Protein AF-A0A3R1AMN0-F1 (afdb_monomer_lite)

pLDDT: mean 95.2, std 6.59, range [59.81, 98.88]

Sequence (280 aa):
ISVTGTGQDTAQGALNVNGGNFSAQNTTLEGTASRNNVGAKLAGNINVTQGNLSINGTANRVNSASGVTGVVSGDTLNITVSSGALNVSGKVNDTGNNATNASTATGLNLVNATLNATTANLSGISTNAGTGFTLNNVTLAGGIEKGANVSFSSAGSGKPVTNVIGNGVLNATTTEALMLAGIENTTQISASGMVLGGSGDDWNQNYTSTKGGGWIFDGATVSKTGNISLQGVGFVNSSVTAGQDLTVNNGDASLTVQNTTLNATAGNISLTGNAGISLS

Secondary structure (DSSP, 8-state):
-EEEEEEES-SS-SEEEEEEEEEEEEEEEEEEEEESS-SEEEEEEEEEEEEEEEEEEEEEE-SS-S--EEEEEEEEEEEEESSSEEEEEEEEEE----HHHHTT-EEEEEEEEEEEESEEEEEEEESSSSEEEEEEEEEEEETTGGGTTEEEE-TT--TT-EEEE-TTSS-HHHHHHHHHH--SSEEEEE-TT---S-SSS-EEEE---TTS--EEEES-EEEESS-EEEESEEEES-EEEESS-EEEE-TTS-EEEES-EEEESSS-EEEE-TT-EEE-

Foldseek 3Di:
DEDEFEEEDDAQFSAEEAEDEAEDQEYEYWAEYAEQYKRYEAHHEHEYQHHEYAYWFEHEYAALHAQHKRYEYDPAEEYAHNAYEYEHWFEYHYPHPDPPRLQRYKREEYENYEYEDLAYEHWAEYQAHHERYEDENYAYDHNCGQHNRYHYAHPNHHARYEYEAYPRSHAQVNVVVDLQQDYQAAYEYECAPHAHQDDALERADESDDPSNYAYEYEAAEEAHLAEYAYERYEYECYEYEHQEEYEYEPDQAEHEYENYHYYHNHYYYYYYHNVYYDYD

Organism: Salmonella enterica I (NCBI:txid59201)

Structure (mmCIF, N/CA/C/O backbone):
data_AF-A0A3R1AMN0-F1
#
_entry.id   AF-A0A3R1AMN0-F1
#
loop_
_atom_site.group_PDB
_atom_site.id
_atom_site.type_symbol
_atom_site.label_atom_id
_atom_site.label_alt_id
_atom_site.label_comp_id
_atom_site.label_asym_id
_atom_site.label_entity_id
_atom_site.label_seq_id
_atom_site.pdbx_PDB_ins_code
_atom_site.Cartn_x
_atom_site.Cartn_y
_atom_site.Cartn_z
_atom_site.occupancy
_atom_site.B_iso_or_equiv
_atom_site.auth_seq_id
_atom_site.auth_comp_id
_atom_site.auth_asym_id
_atom_site.auth_atom_id
_atom_site.pdbx_PDB_model_num
ATOM 1 N N . ILE A 1 1 ? 21.048 -10.750 -15.521 1.00 93.12 1 ILE A N 1
ATOM 2 C CA . ILE A 1 1 ? 20.394 -10.151 -16.711 1.00 93.12 1 ILE A CA 1
ATOM 3 C C . ILE A 1 1 ? 19.975 -8.738 -16.343 1.00 93.12 1 ILE A C 1
ATOM 5 O O . ILE A 1 1 ? 19.489 -8.555 -15.237 1.00 93.12 1 ILE A O 1
ATOM 9 N N . SER A 1 2 ? 20.188 -7.760 -17.221 1.00 95.81 2 SER A N 1
ATOM 10 C CA . SER A 1 2 ? 19.684 -6.396 -17.031 1.00 95.81 2 SER A CA 1
ATOM 11 C C . SER A 1 2 ? 19.015 -5.927 -18.317 1.00 95.81 2 SER A C 1
ATOM 13 O O . SER A 1 2 ? 19.604 -6.069 -19.389 1.00 95.81 2 SER A O 1
ATOM 15 N N . VAL A 1 3 ? 17.791 -5.419 -18.210 1.00 96.88 3 VAL A N 1
ATOM 16 C CA . VAL A 1 3 ? 17.026 -4.826 -19.309 1.00 96.88 3 VAL A CA 1
ATOM 17 C C . VAL A 1 3 ? 16.644 -3.420 -18.888 1.00 96.88 3 VAL A C 1
ATOM 19 O O . VAL A 1 3 ? 16.025 -3.243 -17.840 1.00 96.88 3 VAL A O 1
ATOM 22 N N . THR A 1 4 ? 17.001 -2.435 -19.705 1.00 96.94 4 THR A N 1
ATOM 23 C CA . THR A 1 4 ? 16.712 -1.030 -19.434 1.00 96.94 4 THR A CA 1
ATOM 24 C C . THR A 1 4 ? 15.899 -0.415 -20.570 1.00 96.94 4 THR A C 1
ATOM 26 O O . THR A 1 4 ? 16.075 -0.762 -21.738 1.00 96.94 4 THR A O 1
ATOM 29 N N . GLY A 1 5 ? 14.987 0.489 -20.228 1.00 95.88 5 GLY A N 1
ATOM 30 C CA . GLY A 1 5 ? 14.170 1.241 -21.173 1.00 95.88 5 GLY A CA 1
ATOM 31 C C . GLY A 1 5 ? 14.079 2.710 -20.776 1.00 95.88 5 GLY A C 1
ATOM 32 O O . GLY A 1 5 ? 14.001 3.043 -19.592 1.00 95.88 5 GLY A O 1
ATOM 33 N N . THR A 1 6 ? 14.097 3.603 -21.762 1.00 94.88 6 THR A N 1
ATOM 34 C CA . THR A 1 6 ? 13.903 5.043 -21.565 1.00 94.88 6 THR A CA 1
ATOM 35 C C . THR A 1 6 ? 12.812 5.553 -22.499 1.00 94.88 6 THR A C 1
ATOM 37 O O . THR A 1 6 ? 12.636 5.047 -23.606 1.00 94.88 6 THR A O 1
ATOM 40 N N . GLY A 1 7 ? 12.038 6.542 -22.054 1.00 89.31 7 GLY A N 1
ATOM 41 C CA . GLY A 1 7 ? 10.908 7.038 -22.836 1.00 89.31 7 GLY A CA 1
ATOM 42 C C . GLY A 1 7 ? 10.369 8.384 -22.366 1.00 89.31 7 GLY A C 1
ATOM 43 O O . GLY A 1 7 ? 10.656 8.845 -21.262 1.00 89.31 7 GLY A O 1
ATOM 44 N N . GLN A 1 8 ? 9.575 9.021 -23.223 1.00 89.56 8 GLN A N 1
ATOM 45 C CA . GLN A 1 8 ? 8.909 10.303 -22.973 1.00 89.56 8 GLN A CA 1
ATOM 46 C C . GLN A 1 8 ? 7.507 10.263 -23.571 1.00 89.56 8 GLN A C 1
ATOM 48 O O . GLN A 1 8 ? 7.343 9.723 -24.659 1.00 89.56 8 GLN A O 1
ATOM 53 N N . ASP A 1 9 ? 6.522 10.808 -22.856 1.00 81.00 9 ASP A N 1
ATOM 54 C CA . ASP A 1 9 ? 5.160 11.100 -23.340 1.00 81.00 9 ASP A CA 1
ATOM 55 C C . ASP A 1 9 ? 4.431 9.963 -24.087 1.00 81.00 9 ASP A C 1
ATOM 57 O O . ASP A 1 9 ? 3.562 10.217 -24.920 1.00 81.00 9 ASP A O 1
ATOM 61 N N . THR A 1 10 ? 4.754 8.699 -23.805 1.00 69.69 10 THR A N 1
ATOM 62 C CA . THR A 1 10 ? 3.952 7.555 -24.256 1.00 69.69 10 THR A CA 1
ATOM 63 C C . THR A 1 10 ? 3.091 7.054 -23.095 1.00 69.69 10 THR A C 1
ATOM 65 O O . THR A 1 10 ? 3.361 7.357 -21.942 1.00 69.69 10 THR A O 1
ATOM 68 N N . ALA A 1 11 ? 2.021 6.306 -23.366 1.00 70.94 11 ALA A N 1
ATOM 69 C CA . ALA A 1 11 ? 1.240 5.637 -22.312 1.00 70.94 11 ALA A CA 1
ATOM 70 C C . ALA A 1 11 ? 1.712 4.189 -22.059 1.00 70.94 11 ALA A C 1
ATOM 72 O O . ALA A 1 11 ? 1.151 3.468 -21.235 1.00 70.94 11 ALA A O 1
ATOM 73 N N . GLN A 1 12 ? 2.727 3.737 -22.802 1.00 83.12 12 GLN A N 1
ATOM 74 C CA . GLN A 1 12 ? 3.120 2.326 -22.865 1.00 83.12 12 GLN A CA 1
ATOM 75 C C . GLN A 1 12 ? 4.245 1.960 -21.891 1.00 83.12 12 GLN A C 1
ATOM 77 O O . GLN A 1 12 ? 4.551 0.778 -21.760 1.00 83.12 12 GLN A O 1
ATOM 82 N N . GLY A 1 13 ? 4.819 2.942 -21.193 1.00 87.06 13 GLY A N 1
ATOM 83 C CA . GLY A 1 13 ? 5.976 2.762 -20.326 1.00 87.06 13 GLY A CA 1
ATOM 84 C C . GLY A 1 13 ? 7.302 2.944 -21.056 1.00 87.06 13 GLY A C 1
ATOM 85 O O . GLY A 1 13 ? 7.440 2.578 -22.223 1.00 87.06 13 GLY A O 1
ATOM 86 N N . ALA A 1 14 ? 8.287 3.508 -20.359 1.00 95.25 14 ALA A N 1
ATOM 87 C CA . ALA A 1 14 ? 9.666 3.595 -20.834 1.00 95.25 14 ALA A CA 1
ATOM 88 C C . ALA A 1 14 ? 10.312 2.208 -20.958 1.00 95.25 14 ALA A C 1
ATOM 90 O O . ALA A 1 14 ? 11.083 1.965 -21.882 1.00 95.25 14 ALA A O 1
ATOM 91 N N . LEU A 1 15 ? 9.945 1.284 -20.069 1.00 96.75 15 LEU A N 1
ATOM 92 C CA . LEU A 1 15 ? 10.118 -0.151 -20.258 1.00 96.75 15 LEU A CA 1
ATOM 93 C C . LEU A 1 15 ? 8.743 -0.824 -20.278 1.00 96.75 15 LEU A C 1
ATOM 95 O O . LEU A 1 15 ? 7.961 -0.645 -19.347 1.00 96.75 15 LEU A O 1
ATOM 99 N N . ASN A 1 16 ? 8.466 -1.624 -21.306 1.00 95.81 16 ASN A N 1
ATOM 100 C CA . ASN A 1 16 ? 7.255 -2.437 -21.398 1.00 95.81 16 ASN A CA 1
ATOM 101 C C . ASN A 1 16 ? 7.643 -3.915 -21.502 1.00 95.81 16 ASN A C 1
ATOM 103 O O . ASN A 1 16 ? 8.229 -4.333 -22.501 1.00 95.81 16 ASN A O 1
ATOM 107 N N . VAL A 1 17 ? 7.338 -4.695 -20.467 1.00 96.31 17 VAL A N 1
ATOM 108 C CA . VAL A 1 17 ? 7.618 -6.135 -20.413 1.00 96.31 17 VAL A CA 1
ATOM 109 C C . VAL A 1 17 ? 6.298 -6.888 -20.407 1.00 96.31 17 VAL A C 1
ATOM 111 O O . VAL A 1 17 ? 5.501 -6.735 -19.486 1.00 96.31 17 VAL A O 1
ATOM 114 N N . ASN A 1 18 ? 6.084 -7.735 -21.412 1.00 95.69 18 ASN A N 1
ATOM 115 C CA . ASN A 1 18 ? 4.903 -8.590 -21.516 1.00 95.69 18 ASN A CA 1
ATOM 116 C C . ASN A 1 18 ? 5.302 -10.066 -21.369 1.00 95.69 18 ASN A C 1
ATOM 118 O O . ASN A 1 18 ? 5.263 -10.845 -22.321 1.00 95.69 18 ASN A O 1
ATOM 122 N N . GLY A 1 19 ? 5.752 -10.411 -20.166 1.00 95.25 19 GLY A N 1
ATOM 123 C CA . GLY A 1 19 ? 6.258 -11.726 -19.805 1.00 95.25 19 GLY A CA 1
ATOM 124 C C . GLY A 1 19 ? 7.726 -11.974 -20.163 1.00 95.25 19 GLY A C 1
ATOM 125 O O . GLY A 1 19 ? 8.397 -11.165 -20.804 1.00 95.25 19 GLY A O 1
ATOM 126 N N . GLY A 1 20 ? 8.240 -13.113 -19.704 1.00 96.50 20 GLY A N 1
ATOM 127 C CA . GLY A 1 20 ? 9.609 -13.556 -19.953 1.00 96.50 20 GLY A CA 1
ATOM 128 C C . GLY A 1 20 ? 10.050 -14.656 -18.991 1.00 96.50 20 GLY A C 1
ATOM 129 O O . GLY A 1 20 ? 9.532 -14.768 -17.883 1.00 96.50 20 GLY A O 1
ATOM 130 N N . ASN A 1 21 ? 11.027 -15.460 -19.413 1.00 97.19 21 ASN A N 1
ATOM 131 C CA . ASN A 1 21 ? 11.679 -16.455 -18.563 1.00 97.19 21 ASN A CA 1
ATOM 132 C C . ASN A 1 21 ? 13.146 -16.065 -18.379 1.00 97.19 21 ASN A C 1
ATOM 134 O O . ASN A 1 21 ? 13.883 -15.924 -19.356 1.00 97.19 21 ASN A O 1
ATOM 138 N N . PHE A 1 22 ? 13.571 -15.914 -17.131 1.00 96.62 22 PHE A N 1
ATOM 139 C CA . PHE A 1 22 ? 14.911 -15.487 -16.762 1.00 96.62 22 PHE A CA 1
ATOM 140 C C . PHE A 1 22 ? 15.557 -16.527 -15.853 1.00 96.62 22 PHE A C 1
ATOM 142 O O . PHE A 1 22 ? 14.949 -17.042 -14.918 1.00 96.62 22 PHE A O 1
ATOM 149 N N . SER A 1 23 ? 16.819 -16.827 -16.132 1.00 95.94 23 SER A N 1
ATOM 150 C CA . SER A 1 23 ? 17.584 -17.852 -15.429 1.00 95.94 23 SER A CA 1
ATOM 151 C C . SER A 1 23 ? 18.983 -17.309 -15.146 1.00 95.94 23 SER A C 1
ATOM 153 O O . SER A 1 23 ? 19.954 -17.686 -15.798 1.00 95.94 23 SER A O 1
ATOM 155 N N . ALA A 1 24 ? 19.071 -16.348 -14.226 1.00 94.62 24 ALA A N 1
ATOM 156 C CA . ALA A 1 24 ? 20.313 -15.678 -13.853 1.00 94.62 24 ALA A CA 1
ATOM 157 C C . ALA A 1 24 ? 20.258 -15.240 -12.390 1.00 94.62 24 ALA A C 1
ATOM 159 O O . ALA A 1 24 ? 19.227 -14.747 -11.963 1.00 94.62 24 ALA A O 1
ATOM 160 N N . GLN A 1 25 ? 21.385 -15.303 -11.670 1.00 94.88 25 GLN A N 1
ATOM 161 C CA . GLN A 1 25 ? 21.460 -14.982 -10.233 1.00 94.88 25 GLN A CA 1
ATOM 162 C C . GLN A 1 25 ? 20.784 -13.656 -9.841 1.00 94.88 25 GLN A C 1
ATOM 164 O O . GLN A 1 25 ? 20.222 -13.548 -8.756 1.00 94.88 25 GLN A O 1
ATOM 169 N N . ASN A 1 26 ? 20.841 -12.650 -10.714 1.00 96.62 26 ASN A N 1
ATOM 170 C CA . ASN A 1 26 ? 20.071 -11.424 -10.566 1.00 96.62 26 ASN A CA 1
ATOM 171 C C . ASN A 1 26 ? 19.488 -11.023 -11.923 1.00 96.62 26 ASN A C 1
ATOM 173 O O . ASN A 1 26 ? 20.204 -10.996 -12.935 1.00 96.62 26 ASN A O 1
ATOM 177 N N . THR A 1 27 ? 18.203 -10.690 -11.936 1.00 98.19 27 THR A N 1
ATOM 178 C CA . THR A 1 27 ? 17.498 -10.100 -13.074 1.00 98.19 27 THR A CA 1
ATOM 179 C C . THR A 1 27 ? 17.026 -8.706 -12.692 1.00 98.19 27 THR A C 1
ATOM 181 O O . THR A 1 27 ? 16.316 -8.555 -11.704 1.00 98.19 27 THR A O 1
ATOM 184 N N . THR A 1 28 ? 17.406 -7.702 -13.477 1.00 98.31 28 THR A N 1
ATOM 185 C CA . THR A 1 28 ? 16.984 -6.312 -13.290 1.00 98.31 28 THR A CA 1
ATOM 186 C C . THR A 1 28 ? 16.183 -5.848 -14.497 1.00 98.31 28 THR A C 1
ATOM 188 O O . THR A 1 28 ? 16.644 -5.983 -15.631 1.00 98.31 28 THR A O 1
ATOM 191 N N . LEU A 1 29 ? 14.996 -5.301 -14.251 1.00 98.50 29 LEU A N 1
ATOM 192 C CA . LEU A 1 29 ? 14.131 -4.662 -15.238 1.00 98.50 29 LEU A CA 1
ATOM 193 C C . LEU A 1 29 ? 13.970 -3.195 -14.839 1.00 98.50 29 LEU A C 1
ATOM 195 O O . LEU A 1 29 ? 13.384 -2.904 -13.798 1.00 98.50 29 LEU A O 1
ATOM 199 N N . GLU A 1 30 ? 14.501 -2.276 -15.636 1.00 98.38 30 GLU A N 1
ATOM 200 C CA . GLU A 1 30 ? 14.522 -0.856 -15.296 1.00 98.38 30 GLU A CA 1
ATOM 201 C C . GLU A 1 30 ? 13.907 0.015 -16.390 1.00 98.38 30 GLU A C 1
ATOM 203 O O . GLU A 1 30 ? 14.307 -0.033 -17.549 1.00 98.38 30 GLU A O 1
ATOM 208 N N . GLY A 1 31 ? 12.938 0.844 -16.020 1.00 98.12 31 GLY A N 1
ATOM 209 C CA . GLY A 1 31 ? 12.293 1.786 -16.922 1.00 98.12 31 GLY A CA 1
ATOM 210 C C . GLY A 1 31 ? 12.378 3.211 -16.394 1.00 98.12 31 GLY A C 1
ATOM 211 O O . GLY A 1 31 ? 11.951 3.480 -15.273 1.00 98.12 31 GLY A O 1
ATOM 212 N N . THR A 1 32 ? 12.906 4.134 -17.199 1.00 97.44 32 THR A N 1
ATOM 213 C CA . THR A 1 32 ? 12.996 5.560 -16.851 1.00 97.44 32 THR A CA 1
ATOM 214 C C . THR A 1 32 ? 12.246 6.427 -17.856 1.00 97.44 32 THR A C 1
ATOM 216 O O . THR A 1 32 ? 12.705 6.692 -18.969 1.00 97.44 32 THR A O 1
ATOM 219 N N . ALA A 1 33 ? 11.089 6.922 -17.434 1.00 95.38 33 ALA A N 1
ATOM 220 C CA . ALA A 1 33 ? 10.318 7.926 -18.140 1.00 95.38 33 ALA A CA 1
ATOM 221 C C . ALA A 1 33 ? 10.820 9.328 -17.778 1.00 95.38 33 ALA A C 1
ATOM 223 O O . ALA A 1 33 ? 10.537 9.841 -16.694 1.00 95.38 33 ALA A O 1
ATOM 224 N N . SER A 1 34 ? 11.534 9.992 -18.689 1.00 92.50 34 SER A N 1
ATOM 225 C CA . SER A 1 34 ? 12.072 11.325 -18.394 1.00 92.50 34 SER A CA 1
ATOM 226 C C . SER A 1 34 ? 11.012 12.430 -18.447 1.00 92.50 34 SER A C 1
ATOM 228 O O . SER A 1 34 ? 11.292 13.537 -17.987 1.00 92.50 34 SER A O 1
ATOM 230 N N . ARG A 1 35 ? 9.813 12.143 -18.981 1.00 90.62 35 ARG A N 1
ATOM 231 C CA . ARG A 1 35 ? 8.670 13.067 -19.020 1.00 90.62 35 ARG A CA 1
ATOM 232 C C . ARG A 1 35 ? 7.318 12.345 -19.148 1.00 90.62 35 ARG A C 1
ATOM 234 O O . ARG A 1 35 ? 7.151 11.563 -20.080 1.00 90.62 35 ARG A O 1
ATOM 241 N N . ASN A 1 36 ? 6.379 12.659 -18.246 1.00 89.25 36 ASN A N 1
ATOM 242 C CA . ASN A 1 36 ? 4.928 12.393 -18.289 1.00 89.25 36 ASN A CA 1
ATOM 243 C C . ASN A 1 36 ? 4.522 11.029 -18.881 1.00 89.25 36 ASN A C 1
ATOM 245 O O . ASN A 1 36 ? 3.714 10.953 -19.802 1.00 89.25 36 ASN A O 1
ATOM 249 N N . ASN A 1 37 ? 5.116 9.954 -18.379 1.00 89.56 37 ASN A N 1
ATOM 250 C CA . ASN A 1 37 ? 4.913 8.592 -18.871 1.00 89.56 37 ASN A CA 1
ATOM 251 C C . ASN A 1 37 ? 4.998 7.632 -17.675 1.00 89.56 37 ASN A C 1
ATOM 253 O O . ASN A 1 37 ? 5.204 8.053 -16.538 1.00 89.56 37 ASN A O 1
ATOM 257 N N . VAL A 1 38 ? 4.842 6.344 -17.921 1.00 94.88 38 VAL A N 1
ATOM 258 C CA . VAL A 1 38 ? 5.107 5.268 -16.980 1.00 94.88 38 VAL A CA 1
ATOM 259 C C . VAL A 1 38 ? 6.599 4.906 -17.012 1.00 94.88 38 VAL A C 1
ATOM 261 O O . VAL A 1 38 ? 7.194 4.814 -18.084 1.00 94.88 38 VAL A O 1
ATOM 264 N N . GLY A 1 39 ? 7.219 4.670 -15.856 1.00 97.25 39 GLY A N 1
ATOM 265 C CA . GLY A 1 39 ? 8.591 4.163 -15.779 1.00 97.25 39 GLY A CA 1
ATOM 266 C C . GLY A 1 39 ? 8.677 2.748 -16.348 1.00 97.25 39 GLY A C 1
ATOM 267 O O . GLY A 1 39 ? 9.206 2.546 -17.439 1.00 97.25 39 GLY A O 1
ATOM 268 N N . ALA A 1 40 ? 8.088 1.773 -15.657 1.00 97.56 40 ALA A N 1
ATOM 269 C CA . ALA A 1 40 ? 8.001 0.389 -16.118 1.00 97.56 40 ALA A CA 1
ATOM 270 C C . ALA A 1 40 ? 6.554 -0.129 -16.113 1.00 97.56 40 ALA A C 1
ATOM 272 O O . ALA A 1 40 ? 5.848 -0.030 -15.110 1.00 97.56 40 ALA A O 1
ATOM 273 N N . LYS A 1 41 ? 6.126 -0.719 -17.232 1.00 97.25 41 LYS A N 1
ATOM 274 C CA . LYS A 1 41 ? 4.854 -1.429 -17.388 1.00 97.25 41 LYS A CA 1
ATOM 275 C C . LYS A 1 41 ? 5.117 -2.926 -17.500 1.00 97.25 41 LYS A C 1
ATOM 277 O O . LYS A 1 41 ? 5.885 -3.351 -18.363 1.00 97.25 41 LYS A O 1
ATOM 282 N N . LEU A 1 42 ? 4.485 -3.715 -16.635 1.00 97.81 42 LEU A N 1
ATOM 283 C CA . LEU A 1 42 ? 4.676 -5.164 -16.561 1.00 97.81 42 LEU A CA 1
ATOM 284 C C . LEU A 1 42 ? 3.362 -5.911 -16.778 1.00 97.81 42 LEU A C 1
ATOM 286 O O . LEU A 1 42 ? 2.388 -5.665 -16.078 1.00 97.81 42 LEU A O 1
ATOM 290 N N . ALA A 1 43 ? 3.342 -6.871 -17.691 1.00 97.56 43 ALA A N 1
ATOM 291 C CA . ALA A 1 43 ? 2.193 -7.727 -17.960 1.00 97.56 43 ALA A CA 1
ATOM 292 C C . ALA A 1 43 ? 2.632 -9.174 -18.216 1.00 97.56 43 ALA A C 1
ATOM 294 O O . ALA A 1 43 ? 3.822 -9.462 -18.368 1.00 97.56 43 ALA A O 1
ATOM 295 N N . GLY A 1 44 ? 1.662 -10.083 -18.281 1.00 98.19 44 GLY A N 1
ATOM 296 C CA . GLY A 1 44 ? 1.891 -11.485 -18.610 1.00 98.19 44 GLY A CA 1
ATOM 297 C C . GLY A 1 44 ? 2.633 -12.246 -17.509 1.00 98.19 44 GLY A C 1
ATOM 298 O O . GLY A 1 44 ? 2.593 -11.874 -16.337 1.00 98.19 44 GLY A O 1
ATOM 299 N N . ASN A 1 45 ? 3.295 -13.339 -17.894 1.00 98.38 45 ASN A N 1
ATOM 300 C CA . ASN A 1 45 ? 4.004 -14.224 -16.968 1.00 98.38 45 ASN A CA 1
ATOM 301 C C . ASN A 1 45 ? 5.507 -13.926 -16.982 1.00 98.38 45 ASN A C 1
ATOM 303 O O . ASN A 1 45 ? 6.176 -14.167 -17.989 1.00 98.38 45 ASN A O 1
ATOM 307 N N . ILE A 1 46 ? 6.037 -13.430 -15.867 1.00 98.44 46 ILE A N 1
ATOM 308 C CA . ILE A 1 46 ? 7.463 -13.188 -15.644 1.00 98.44 46 ILE A CA 1
ATOM 309 C C . ILE A 1 46 ? 7.973 -14.249 -14.670 1.00 98.44 46 ILE A C 1
ATOM 311 O O . ILE A 1 46 ? 7.651 -14.225 -13.482 1.00 98.44 46 ILE A O 1
ATOM 315 N N . ASN A 1 47 ? 8.789 -15.174 -15.167 1.00 98.25 47 ASN A N 1
ATOM 316 C CA . ASN A 1 47 ? 9.338 -16.265 -14.371 1.00 98.25 47 ASN A CA 1
ATOM 317 C C . ASN A 1 47 ? 10.846 -16.094 -14.213 1.00 98.25 47 ASN A C 1
ATOM 319 O O . ASN A 1 47 ? 11.580 -16.029 -15.197 1.00 98.25 47 ASN A O 1
ATOM 323 N N . VAL A 1 48 ? 11.314 -16.074 -12.972 1.00 98.06 48 VAL A N 1
ATOM 324 C CA . VAL A 1 48 ? 12.727 -16.104 -12.603 1.00 98.06 48 VAL A CA 1
ATOM 325 C C . VAL A 1 48 ? 12.994 -17.441 -11.921 1.00 98.06 48 VAL A C 1
ATOM 327 O O . VAL A 1 48 ? 12.500 -17.706 -10.826 1.00 98.06 48 VAL A O 1
ATOM 330 N N . THR A 1 49 ? 13.726 -18.327 -12.593 1.00 96.19 49 THR A N 1
ATOM 331 C CA . THR A 1 49 ? 13.977 -19.696 -12.104 1.00 96.19 49 THR A CA 1
ATOM 332 C C . THR A 1 49 ? 15.197 -19.784 -11.192 1.00 96.19 49 THR A C 1
ATOM 334 O O . THR A 1 49 ? 15.316 -20.721 -10.406 1.00 96.19 49 THR A O 1
ATOM 337 N N . GLN A 1 50 ? 16.086 -18.795 -11.260 1.00 94.19 50 GLN A N 1
ATOM 338 C CA . GLN A 1 50 ? 17.283 -18.694 -10.433 1.00 94.19 50 GLN A CA 1
ATOM 339 C C . GLN A 1 50 ? 17.426 -17.260 -9.938 1.00 94.19 50 GLN A C 1
ATOM 341 O O . GLN A 1 50 ? 17.402 -16.351 -10.760 1.00 94.19 50 GLN A O 1
ATOM 346 N N . GLY A 1 51 ? 17.640 -17.071 -8.639 1.00 95.81 51 GLY A N 1
ATOM 347 C CA . GLY A 1 51 ? 18.067 -15.792 -8.079 1.00 95.81 51 GLY A CA 1
ATOM 348 C C . GLY A 1 51 ? 16.999 -14.692 -8.021 1.00 95.81 51 GLY A C 1
ATOM 349 O O . GLY A 1 51 ? 15.801 -14.925 -8.156 1.00 95.81 51 GLY A O 1
ATOM 350 N N . ASN A 1 52 ? 17.450 -13.461 -7.779 1.00 97.88 52 ASN A N 1
ATOM 351 C CA . ASN A 1 52 ? 16.568 -12.341 -7.449 1.00 97.88 52 ASN A CA 1
ATOM 352 C C . ASN A 1 52 ? 15.963 -11.673 -8.691 1.00 97.88 52 ASN A C 1
ATOM 354 O O . ASN A 1 52 ? 16.604 -11.591 -9.745 1.00 97.88 52 ASN A O 1
ATOM 358 N N . LEU A 1 53 ? 14.777 -11.084 -8.520 1.00 98.69 53 LEU A N 1
ATOM 359 C CA . LEU A 1 53 ? 14.191 -10.131 -9.464 1.00 98.69 53 LEU A CA 1
ATOM 360 C C . LEU A 1 53 ? 14.167 -8.736 -8.839 1.00 98.69 53 LEU A C 1
ATOM 362 O O . LEU A 1 53 ? 13.670 -8.556 -7.728 1.00 98.69 53 LEU A O 1
ATOM 366 N N . SER A 1 54 ? 14.676 -7.751 -9.568 1.00 98.69 54 SER A N 1
ATOM 367 C CA . SER A 1 54 ? 14.568 -6.334 -9.240 1.00 98.69 54 SER A CA 1
ATOM 368 C C . SER A 1 54 ? 13.871 -5.597 -10.376 1.00 98.69 54 SER A C 1
ATOM 370 O O . SER A 1 54 ? 14.278 -5.697 -11.533 1.00 98.69 54 SER A O 1
ATOM 372 N N . ILE A 1 55 ? 12.805 -4.879 -10.056 1.00 98.75 55 ILE A N 1
ATOM 373 C CA . ILE A 1 55 ? 12.027 -4.064 -10.983 1.00 98.75 55 ILE A CA 1
ATOM 374 C C . ILE A 1 55 ? 12.070 -2.633 -10.474 1.00 98.75 55 ILE A C 1
ATOM 376 O O . ILE A 1 55 ? 11.575 -2.355 -9.383 1.00 98.75 55 ILE A O 1
ATOM 380 N N . ASN A 1 56 ? 12.593 -1.729 -11.295 1.00 98.62 56 ASN A N 1
ATOM 381 C CA . ASN A 1 56 ? 12.689 -0.313 -10.975 1.00 98.62 56 ASN A CA 1
ATOM 382 C C . ASN A 1 56 ? 12.005 0.511 -12.063 1.00 98.62 56 ASN A C 1
ATOM 384 O O . ASN A 1 56 ? 12.379 0.459 -13.232 1.00 98.62 56 ASN A O 1
ATOM 388 N N . GLY A 1 57 ? 11.010 1.297 -11.684 1.00 98.38 57 GLY A N 1
ATOM 389 C CA . GLY A 1 57 ? 10.331 2.211 -12.589 1.00 98.38 57 GLY A CA 1
ATOM 390 C C . GLY A 1 57 ? 10.401 3.629 -12.054 1.00 98.38 57 GLY A C 1
ATOM 391 O O . GLY A 1 57 ? 9.882 3.905 -10.977 1.00 98.38 57 GLY A O 1
ATOM 392 N N . THR A 1 58 ? 11.028 4.534 -12.799 1.00 97.81 58 THR A N 1
ATOM 393 C CA . THR A 1 58 ? 11.075 5.962 -12.469 1.00 97.81 58 THR A CA 1
ATOM 394 C C . THR A 1 58 ? 10.337 6.761 -13.529 1.00 97.81 58 THR A C 1
ATOM 396 O O . THR A 1 58 ? 10.577 6.579 -14.719 1.00 97.81 58 THR A O 1
ATOM 399 N N . ALA A 1 59 ? 9.479 7.684 -13.110 1.00 95.75 59 ALA A N 1
ATOM 400 C CA . ALA A 1 59 ? 8.808 8.621 -13.997 1.00 95.75 59 ALA A CA 1
ATOM 401 C C . ALA A 1 59 ? 8.927 10.060 -13.490 1.00 95.75 59 ALA A C 1
ATOM 403 O O . ALA A 1 59 ? 8.839 10.315 -12.291 1.00 95.75 59 ALA A O 1
ATOM 404 N N . ASN A 1 60 ? 9.092 11.016 -14.403 1.00 94.06 60 ASN A N 1
ATOM 405 C CA . ASN A 1 60 ? 9.090 12.440 -14.073 1.00 94.06 60 ASN A CA 1
ATOM 406 C C . ASN A 1 60 ? 7.790 13.092 -14.551 1.00 94.06 60 ASN A C 1
ATOM 408 O O . ASN A 1 60 ? 7.547 13.181 -15.759 1.00 94.06 60 ASN A O 1
ATOM 412 N N . ARG A 1 61 ? 6.972 13.596 -13.623 1.00 90.94 61 ARG A N 1
ATOM 413 C CA . ARG A 1 61 ? 5.811 14.435 -13.951 1.00 90.94 61 ARG A CA 1
ATOM 414 C C . ARG A 1 61 ? 6.268 15.889 -13.971 1.00 90.94 61 ARG A C 1
ATOM 416 O O . ARG A 1 61 ? 6.642 16.419 -12.932 1.00 90.94 61 ARG A O 1
ATOM 423 N N . VAL A 1 62 ? 6.256 16.532 -15.139 1.00 88.19 62 VAL A N 1
ATOM 424 C CA . VAL A 1 62 ? 6.790 17.906 -15.305 1.00 88.19 62 VAL A CA 1
ATOM 425 C C . VAL A 1 62 ? 5.716 18.943 -15.629 1.00 88.19 62 VAL A C 1
ATOM 427 O O . VAL A 1 62 ? 5.987 20.139 -15.634 1.00 88.19 62 VAL A O 1
ATOM 430 N N . ASN A 1 63 ? 4.491 18.505 -15.915 1.00 84.75 63 ASN A N 1
ATOM 431 C CA . ASN A 1 63 ? 3.344 19.373 -16.168 1.00 84.75 63 ASN A CA 1
ATOM 432 C C . ASN A 1 63 ? 2.066 18.742 -15.588 1.00 84.75 63 ASN A C 1
ATOM 434 O O . ASN A 1 63 ? 2.125 17.858 -14.738 1.00 84.75 63 ASN A O 1
ATOM 438 N N . SER A 1 64 ? 0.902 19.190 -16.051 1.00 82.56 64 SER A N 1
ATOM 439 C CA . SER A 1 64 ? -0.411 18.753 -15.567 1.00 82.56 64 SER A CA 1
ATOM 440 C C . SER A 1 64 ? -0.849 17.364 -16.069 1.00 82.56 64 SER A C 1
ATOM 442 O O . SER A 1 64 ? -2.038 17.071 -16.005 1.00 82.56 64 SER A O 1
ATOM 444 N N . ALA A 1 65 ? 0.050 16.526 -16.596 1.00 85.25 65 ALA A N 1
ATOM 445 C CA . ALA A 1 65 ? -0.277 15.175 -17.052 1.00 85.25 65 ALA A CA 1
ATOM 446 C C . ALA A 1 65 ? -0.832 14.296 -15.920 1.00 85.25 65 ALA A C 1
ATOM 448 O O . ALA A 1 65 ? -0.366 14.372 -14.783 1.00 85.25 65 ALA A O 1
ATOM 449 N N . SER A 1 66 ? -1.806 13.452 -16.254 1.00 86.94 66 SER A N 1
ATOM 450 C CA . SER A 1 66 ? -2.366 12.436 -15.364 1.00 86.94 66 SER A CA 1
ATOM 451 C C . SER A 1 66 ? -1.781 11.053 -15.654 1.00 86.94 66 SER A C 1
ATOM 453 O O . SER A 1 66 ? -1.165 10.836 -16.697 1.00 86.94 66 SER A O 1
ATOM 455 N N . GLY A 1 67 ? -1.961 10.111 -14.721 1.00 86.19 67 GLY A N 1
ATOM 456 C CA . GLY A 1 67 ? -1.582 8.706 -14.924 1.00 86.19 67 GLY A CA 1
ATOM 457 C C . GLY A 1 67 ? -0.072 8.464 -15.021 1.00 86.19 67 GLY A C 1
ATOM 458 O O . GLY A 1 67 ? 0.362 7.471 -15.599 1.00 86.19 67 GLY A O 1
ATOM 459 N N . VAL A 1 68 ? 0.740 9.376 -14.480 1.00 93.25 68 VAL A N 1
ATOM 460 C CA . VAL A 1 68 ? 2.194 9.204 -14.399 1.00 93.25 68 VAL A CA 1
ATOM 461 C C . VAL A 1 68 ? 2.497 8.215 -13.280 1.00 93.25 68 VAL A C 1
ATOM 463 O O . VAL A 1 68 ? 2.141 8.452 -12.124 1.00 93.25 68 VAL A O 1
ATOM 466 N N . THR A 1 69 ? 3.151 7.105 -13.617 1.00 95.56 69 THR A N 1
ATOM 467 C CA . THR A 1 69 ? 3.393 6.015 -12.666 1.00 95.56 69 THR A CA 1
ATOM 468 C C . THR A 1 69 ? 4.835 5.531 -12.716 1.00 95.56 69 THR A C 1
ATOM 470 O O . THR A 1 69 ? 5.407 5.407 -13.793 1.00 95.56 69 THR A O 1
ATOM 473 N N . GLY A 1 70 ? 5.437 5.227 -11.568 1.00 97.69 70 GLY A N 1
ATOM 474 C CA . GLY A 1 70 ? 6.761 4.605 -11.524 1.00 97.69 70 GLY A CA 1
ATOM 475 C C . GLY A 1 70 ? 6.723 3.195 -12.112 1.00 97.69 70 GLY A C 1
ATOM 476 O O . GLY A 1 70 ? 7.264 2.957 -13.190 1.00 97.69 70 GLY A O 1
ATOM 477 N N . VAL A 1 71 ? 6.029 2.276 -11.439 1.00 98.56 71 VAL A N 1
ATOM 478 C CA . VAL A 1 71 ? 5.784 0.900 -11.908 1.00 98.56 71 VAL A CA 1
ATOM 479 C C . VAL A 1 71 ? 4.287 0.622 -11.947 1.00 98.56 71 VAL A C 1
ATOM 481 O O . VAL A 1 71 ? 3.595 0.873 -10.962 1.00 98.56 71 VAL A O 1
ATOM 484 N N . VAL A 1 72 ? 3.796 0.061 -13.052 1.00 97.62 72 VAL A N 1
ATOM 485 C CA . VAL A 1 72 ? 2.388 -0.327 -13.215 1.00 97.62 72 VAL A CA 1
ATOM 486 C C . VAL A 1 72 ? 2.259 -1.757 -13.740 1.00 97.62 72 VAL A C 1
ATOM 488 O O . VAL A 1 72 ? 3.041 -2.181 -14.598 1.00 97.62 72 VAL A O 1
ATOM 491 N N . SER A 1 73 ? 1.262 -2.503 -13.267 1.00 97.50 73 SER A N 1
ATOM 492 C CA . SER A 1 73 ? 0.846 -3.740 -13.933 1.00 97.50 73 SER A CA 1
ATOM 493 C C . SER A 1 73 ? -0.052 -3.453 -15.148 1.00 97.50 73 SER A C 1
ATOM 495 O O . SER A 1 73 ? -0.791 -2.472 -15.191 1.00 97.50 73 SER A O 1
ATOM 497 N N . GLY A 1 74 ? 0.025 -4.298 -16.174 1.00 93.69 74 GLY A N 1
ATOM 498 C CA . GLY A 1 74 ? -0.963 -4.358 -17.250 1.00 93.69 74 GLY A CA 1
ATOM 499 C C . GLY A 1 74 ? -2.226 -5.110 -16.820 1.00 93.69 74 GLY A C 1
ATOM 500 O O . GLY A 1 74 ? -2.469 -5.297 -15.632 1.00 93.69 74 GLY A O 1
ATOM 501 N N . ASP A 1 75 ? -3.006 -5.582 -17.795 1.00 90.62 75 ASP A N 1
ATOM 502 C CA . ASP A 1 75 ? -4.317 -6.215 -17.558 1.00 90.62 75 ASP A CA 1
ATOM 503 C C . ASP A 1 75 ? -4.250 -7.422 -16.607 1.00 90.62 75 ASP A C 1
ATOM 505 O O . ASP A 1 75 ? -5.154 -7.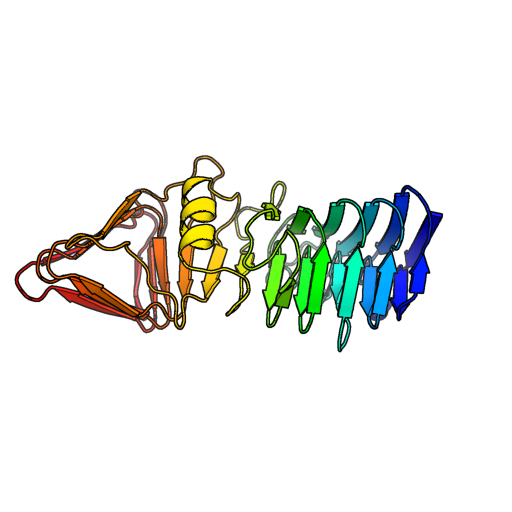653 -15.802 1.00 90.62 75 ASP A O 1
ATOM 509 N N . THR A 1 76 ? -3.173 -8.203 -16.697 1.00 94.50 76 THR A N 1
ATOM 510 C CA . THR A 1 76 ? -2.842 -9.286 -15.765 1.00 94.50 76 THR A CA 1
ATOM 511 C C . THR A 1 76 ? -1.330 -9.415 -15.664 1.00 94.50 76 THR A C 1
ATOM 513 O O . THR A 1 76 ? -0.624 -9.351 -16.677 1.00 94.50 76 THR A O 1
ATOM 516 N N . LEU A 1 77 ? -0.830 -9.622 -14.448 1.00 98.56 77 LEU A N 1
ATOM 517 C CA . LEU A 1 77 ? 0.591 -9.799 -14.170 1.00 98.56 77 LEU A CA 1
ATOM 518 C C . LEU A 1 77 ? 0.807 -10.987 -13.233 1.00 98.56 77 LEU A C 1
ATOM 520 O O . LEU A 1 77 ? 0.314 -10.987 -12.113 1.00 98.56 77 LEU A O 1
ATOM 524 N N . ASN A 1 78 ? 1.602 -11.968 -13.650 1.00 98.69 78 ASN A N 1
ATOM 525 C CA . ASN A 1 78 ? 2.032 -13.061 -12.783 1.00 98.69 78 ASN A CA 1
ATOM 526 C C . ASN A 1 78 ? 3.554 -13.059 -12.695 1.00 98.69 78 ASN A C 1
ATOM 528 O O . ASN A 1 78 ? 4.239 -13.248 -13.700 1.00 98.69 78 ASN A O 1
ATOM 532 N N . ILE A 1 79 ? 4.085 -12.858 -11.494 1.00 98.75 79 ILE A N 1
ATOM 533 C CA . ILE A 1 79 ? 5.520 -12.904 -11.222 1.00 98.75 79 ILE A CA 1
ATOM 534 C C . ILE A 1 79 ? 5.809 -14.126 -10.361 1.00 98.75 79 ILE A C 1
ATOM 536 O O . ILE A 1 79 ? 5.268 -14.249 -9.264 1.00 98.75 79 ILE A O 1
ATOM 540 N N . THR A 1 80 ? 6.706 -14.990 -10.832 1.00 98.69 80 THR A N 1
ATOM 541 C CA . THR A 1 80 ? 7.228 -16.117 -10.052 1.00 98.69 80 THR A CA 1
ATOM 542 C C . THR A 1 80 ? 8.738 -16.000 -9.924 1.00 98.69 80 THR A C 1
ATOM 544 O O . THR A 1 80 ? 9.453 -16.106 -10.917 1.00 98.69 80 THR A O 1
ATOM 547 N N . VAL A 1 81 ? 9.235 -15.819 -8.703 1.00 98.56 81 VAL A N 1
ATOM 548 C CA . VAL A 1 81 ? 10.659 -15.863 -8.354 1.00 98.56 81 VAL A CA 1
ATOM 549 C C . VAL A 1 81 ? 10.901 -17.148 -7.569 1.00 98.56 81 VAL A C 1
ATOM 551 O O . VAL A 1 81 ? 10.612 -17.233 -6.380 1.00 98.56 81 VAL A O 1
ATOM 554 N N . SER A 1 82 ? 11.398 -18.174 -8.261 1.00 95.75 82 SER A N 1
ATOM 555 C CA . SER A 1 82 ? 11.470 -19.549 -7.740 1.00 95.75 82 SER A CA 1
ATOM 556 C C . SER A 1 82 ? 12.485 -19.706 -6.606 1.00 95.75 82 SER A C 1
ATOM 558 O O . SER A 1 82 ? 12.350 -20.592 -5.768 1.00 95.75 82 SER A O 1
ATOM 560 N N . SER A 1 83 ? 13.526 -18.872 -6.596 1.00 87.75 83 SER A N 1
ATOM 561 C CA . SER A 1 83 ? 14.562 -18.867 -5.566 1.00 87.75 83 SER A CA 1
ATOM 562 C C . SER A 1 83 ? 15.109 -17.452 -5.379 1.00 87.75 83 SER A C 1
ATOM 564 O O . SER A 1 83 ? 15.849 -16.970 -6.224 1.00 87.75 83 SER A O 1
ATOM 566 N N . GLY A 1 84 ? 14.759 -16.774 -4.283 1.00 92.19 84 GLY A N 1
ATOM 567 C CA . GLY A 1 84 ? 15.288 -15.442 -3.964 1.00 92.19 84 GLY A CA 1
ATOM 568 C C . GLY A 1 84 ? 14.221 -14.398 -3.643 1.00 92.19 84 GLY A C 1
ATOM 569 O O . GLY A 1 84 ? 13.070 -14.720 -3.338 1.00 92.19 84 GLY A O 1
ATOM 570 N N . ALA A 1 85 ? 14.639 -13.134 -3.689 1.00 97.88 85 ALA A N 1
ATOM 571 C CA . ALA A 1 85 ? 13.812 -11.983 -3.353 1.00 97.88 85 ALA A CA 1
ATOM 572 C C . ALA A 1 85 ? 13.201 -11.329 -4.600 1.00 97.88 85 ALA A C 1
ATOM 574 O O . ALA A 1 85 ? 13.868 -11.158 -5.628 1.00 97.88 85 ALA A O 1
ATOM 575 N N . LEU A 1 86 ? 11.949 -10.894 -4.467 1.00 98.81 86 LEU A N 1
ATOM 576 C CA . LEU A 1 86 ? 11.289 -9.980 -5.393 1.00 98.81 86 LEU A CA 1
ATOM 577 C C . LEU A 1 86 ? 11.407 -8.545 -4.867 1.00 98.81 86 LEU A C 1
ATOM 579 O O . LEU A 1 86 ? 10.909 -8.227 -3.793 1.00 98.81 86 LEU A O 1
ATOM 583 N N . ASN A 1 87 ? 12.023 -7.652 -5.629 1.00 98.81 87 ASN A N 1
ATOM 584 C CA . ASN A 1 87 ? 12.130 -6.238 -5.283 1.00 98.81 87 ASN A CA 1
ATOM 585 C C . ASN A 1 87 ? 11.420 -5.424 -6.359 1.00 98.81 87 ASN A C 1
ATOM 587 O O . ASN A 1 87 ? 11.779 -5.516 -7.530 1.00 98.81 87 ASN A O 1
ATOM 591 N N . VAL A 1 88 ? 10.409 -4.647 -5.977 1.00 98.88 88 VAL A N 1
ATOM 592 C CA . VAL A 1 88 ? 9.662 -3.786 -6.897 1.00 98.88 88 VAL A CA 1
ATOM 593 C C . VAL A 1 88 ? 9.645 -2.3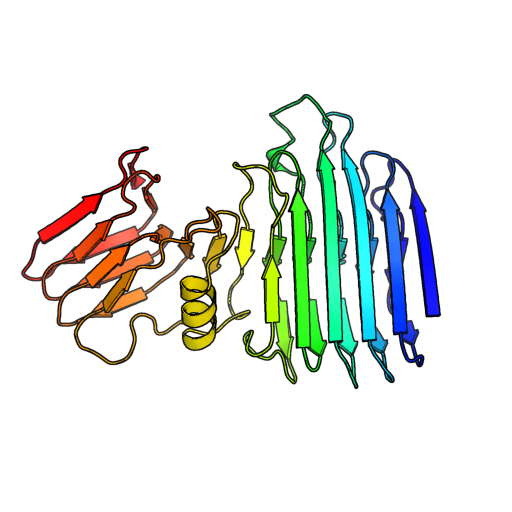78 -6.330 1.00 98.88 88 VAL A C 1
ATOM 595 O O . VAL A 1 88 ? 9.117 -2.150 -5.243 1.00 98.88 88 VAL A O 1
ATOM 598 N N . SER A 1 89 ? 10.223 -1.441 -7.072 1.00 98.69 89 SER A N 1
ATOM 599 C CA . SER A 1 89 ? 10.314 -0.038 -6.693 1.00 98.69 89 SER A CA 1
ATOM 600 C C . SER A 1 89 ? 9.777 0.847 -7.805 1.00 98.69 89 SER A C 1
ATOM 602 O O . SER A 1 89 ? 10.297 0.863 -8.923 1.00 98.69 89 SER A O 1
ATOM 604 N N . GLY A 1 90 ? 8.722 1.589 -7.494 1.00 98.75 90 GLY A N 1
ATOM 605 C CA . GLY A 1 90 ? 8.151 2.592 -8.374 1.00 98.75 90 GLY A CA 1
ATOM 606 C C . GLY A 1 90 ? 8.312 3.988 -7.792 1.00 98.75 90 GLY A C 1
ATOM 607 O O . GLY A 1 90 ? 7.935 4.235 -6.650 1.00 98.75 90 GLY A O 1
ATOM 608 N N . LYS A 1 91 ? 8.853 4.921 -8.575 1.00 98.44 91 LYS A N 1
ATOM 609 C CA . LYS A 1 91 ? 9.061 6.311 -8.171 1.00 98.44 91 LYS A CA 1
ATOM 610 C C . LYS A 1 91 ? 8.492 7.281 -9.194 1.00 98.44 91 LYS A C 1
ATOM 612 O O . LYS A 1 91 ? 8.816 7.205 -10.377 1.00 98.44 91 LYS A O 1
ATOM 617 N N . VAL A 1 92 ? 7.740 8.264 -8.717 1.00 96.75 92 VAL A N 1
ATOM 618 C CA . VAL A 1 92 ? 7.400 9.465 -9.477 1.00 96.75 92 VAL A CA 1
ATOM 619 C C . VAL A 1 92 ? 8.112 10.663 -8.865 1.00 96.75 92 VAL A C 1
ATOM 621 O O . VAL A 1 92 ? 7.848 11.030 -7.719 1.00 96.75 92 VAL A O 1
ATOM 624 N N . ASN A 1 93 ? 9.011 11.282 -9.635 1.00 94.88 93 ASN A N 1
ATOM 625 C CA . ASN A 1 93 ? 9.519 12.615 -9.330 1.00 94.88 93 ASN A CA 1
ATOM 626 C C . ASN A 1 93 ? 8.519 13.623 -9.885 1.00 94.88 93 ASN A C 1
ATOM 628 O O . ASN A 1 93 ? 8.442 13.868 -11.092 1.00 94.88 93 ASN A O 1
ATOM 632 N N . ASP A 1 94 ? 7.724 14.177 -8.991 1.00 89.31 94 ASP A N 1
ATOM 633 C CA . ASP A 1 94 ? 6.710 15.143 -9.339 1.00 89.31 94 ASP A CA 1
ATOM 634 C C . ASP A 1 94 ? 7.235 16.567 -9.141 1.00 89.31 94 ASP A C 1
ATOM 636 O O . ASP A 1 94 ? 7.303 17.077 -8.022 1.00 89.31 94 ASP A O 1
ATOM 640 N N . THR A 1 95 ? 7.606 17.196 -10.255 1.00 82.06 95 THR A N 1
ATOM 641 C CA . THR A 1 95 ? 7.989 18.612 -10.335 1.00 82.06 95 THR A CA 1
ATOM 642 C C . THR A 1 95 ? 6.928 19.443 -11.056 1.00 82.06 95 THR A C 1
ATOM 644 O O . THR A 1 95 ? 7.146 20.622 -11.341 1.00 82.06 95 THR A O 1
ATOM 647 N N . GLY A 1 96 ? 5.792 18.837 -11.411 1.00 67.19 96 GLY A N 1
ATOM 648 C CA . GLY A 1 96 ? 4.693 19.508 -12.079 1.00 67.19 96 GLY A CA 1
ATOM 649 C C . GLY A 1 96 ? 4.022 20.439 -11.084 1.00 67.19 96 GLY A C 1
ATOM 650 O O . GLY A 1 96 ? 3.239 19.983 -10.252 1.00 67.19 96 GLY A O 1
ATOM 651 N N . ASN A 1 97 ? 4.322 21.737 -11.175 1.00 62.25 97 ASN A N 1
ATOM 652 C CA . ASN A 1 97 ? 3.770 22.804 -10.334 1.00 62.25 97 ASN A CA 1
ATOM 653 C C . ASN A 1 97 ? 2.268 23.049 -10.607 1.00 62.25 97 ASN A C 1
ATOM 655 O O . ASN A 1 97 ? 1.849 24.137 -10.992 1.00 62.25 97 ASN A O 1
ATOM 659 N N . ASN A 1 98 ? 1.452 22.004 -10.489 1.00 66.19 98 ASN A N 1
ATOM 660 C CA . ASN A 1 98 ? 0.004 22.052 -10.579 1.00 66.19 98 ASN A CA 1
ATOM 661 C C . ASN A 1 98 ? -0.596 21.030 -9.608 1.00 66.19 98 ASN A C 1
ATOM 663 O O . ASN A 1 98 ? -0.475 19.821 -9.819 1.00 66.19 98 ASN A O 1
ATOM 667 N N . ALA A 1 99 ? -1.262 21.540 -8.571 1.00 59.81 99 ALA A N 1
ATOM 668 C CA . ALA A 1 99 ? -1.865 20.754 -7.501 1.00 59.81 99 ALA A CA 1
ATOM 669 C C . ALA A 1 99 ? -3.056 19.890 -7.957 1.00 59.81 99 ALA A C 1
ATOM 671 O O . ALA A 1 99 ? -3.316 18.859 -7.347 1.00 59.81 99 ALA A O 1
ATOM 672 N N . THR A 1 100 ? -3.761 20.266 -9.032 1.00 62.44 100 THR A N 1
ATOM 673 C CA . THR A 1 100 ? -5.020 19.598 -9.427 1.00 62.44 100 THR A CA 1
ATOM 674 C C . THR A 1 100 ? -4.827 18.170 -9.937 1.00 62.44 100 THR A C 1
ATOM 676 O O . THR A 1 100 ? -5.622 17.302 -9.602 1.00 62.44 100 THR A O 1
ATOM 679 N N . ASN A 1 101 ? -3.745 17.900 -10.676 1.00 65.00 101 ASN A N 1
ATOM 680 C CA . ASN A 1 101 ? -3.447 16.561 -11.210 1.00 65.00 101 ASN A CA 1
ATOM 681 C C . ASN A 1 101 ? -2.331 15.834 -10.441 1.00 65.00 101 ASN A C 1
ATOM 683 O O . ASN A 1 101 ? -2.049 14.670 -10.727 1.00 65.00 101 ASN A O 1
ATOM 687 N N . ALA A 1 102 ? -1.728 16.490 -9.441 1.00 63.03 102 ALA A N 1
ATOM 688 C CA . ALA A 1 102 ? -0.721 15.893 -8.563 1.00 63.03 102 ALA A CA 1
ATOM 689 C C . ALA A 1 102 ? -1.266 14.683 -7.786 1.00 63.03 102 ALA A C 1
ATOM 691 O O . ALA A 1 102 ? -0.520 13.760 -7.479 1.00 63.03 102 ALA A O 1
ATOM 692 N N . SER A 1 103 ? -2.577 14.644 -7.528 1.00 74.81 103 SER A N 1
ATOM 693 C CA . SER A 1 103 ? -3.263 13.521 -6.879 1.00 74.81 103 SER A CA 1
ATOM 694 C C . SER A 1 103 ? -3.305 12.236 -7.716 1.00 74.81 103 SER A C 1
ATOM 696 O O . SER A 1 103 ? -3.639 11.184 -7.184 1.00 74.81 103 SER A O 1
ATOM 698 N N . THR A 1 104 ? -2.968 12.298 -9.008 1.00 85.25 104 THR A N 1
ATOM 699 C CA . THR A 1 104 ? -3.040 11.144 -9.925 1.00 85.25 104 THR A CA 1
ATOM 700 C C . THR A 1 104 ? -1.692 10.462 -10.164 1.00 85.25 104 THR A C 1
ATOM 702 O O . THR A 1 104 ? -1.629 9.468 -10.886 1.00 85.25 104 THR A O 1
ATOM 705 N N . ALA A 1 105 ? -0.607 10.997 -9.593 1.00 92.56 105 ALA A N 1
ATOM 706 C CA . ALA A 1 105 ? 0.705 10.370 -9.647 1.00 92.56 105 ALA A CA 1
ATOM 707 C C . ALA A 1 105 ? 0.754 9.158 -8.710 1.00 92.56 105 ALA A C 1
ATOM 709 O O . ALA A 1 105 ? 0.301 9.232 -7.565 1.00 92.56 105 ALA A O 1
ATOM 710 N N . THR A 1 106 ? 1.338 8.054 -9.177 1.00 96.25 106 THR A N 1
ATOM 711 C CA . THR A 1 106 ? 1.461 6.835 -8.368 1.00 96.25 106 THR A CA 1
ATOM 712 C C . THR A 1 106 ? 2.868 6.264 -8.432 1.00 96.25 106 THR A C 1
ATOM 714 O O . THR A 1 106 ? 3.389 6.023 -9.514 1.00 96.25 106 THR A O 1
ATOM 717 N N . GLY A 1 107 ? 3.503 6.003 -7.293 1.00 98.19 107 GLY A N 1
ATOM 718 C CA . GLY A 1 107 ? 4.806 5.339 -7.276 1.00 98.19 107 GLY A CA 1
ATOM 719 C C . GLY A 1 107 ? 4.715 3.925 -7.848 1.00 98.19 107 GLY A C 1
ATOM 720 O O . GLY A 1 107 ? 5.224 3.651 -8.935 1.00 98.19 107 GLY A O 1
ATOM 721 N N . LEU A 1 108 ? 4.017 3.044 -7.134 1.00 98.81 108 LEU A N 1
ATOM 722 C CA . LEU A 1 108 ? 3.809 1.640 -7.489 1.00 98.81 108 LEU A CA 1
ATOM 723 C C . LEU A 1 108 ? 2.313 1.326 -7.582 1.00 98.81 108 LEU A C 1
ATOM 725 O O . LEU A 1 108 ? 1.592 1.472 -6.604 1.00 98.81 108 LEU A O 1
ATOM 729 N N . ASN A 1 109 ? 1.842 0.852 -8.729 1.00 98.38 109 ASN A N 1
ATOM 730 C CA . ASN A 1 109 ? 0.444 0.484 -8.922 1.00 98.38 109 ASN A CA 1
ATOM 731 C C . ASN A 1 109 ? 0.330 -0.952 -9.444 1.00 98.38 109 ASN A C 1
ATOM 733 O O . ASN A 1 109 ? 0.530 -1.205 -10.632 1.00 98.38 109 ASN A O 1
ATOM 737 N N . LEU A 1 110 ? 0.021 -1.895 -8.556 1.00 98.62 110 LEU A N 1
ATOM 738 C CA . LEU A 1 110 ? -0.227 -3.286 -8.921 1.00 98.62 110 LEU A CA 1
ATOM 739 C C . LEU A 1 110 ? -1.719 -3.586 -8.801 1.00 98.62 110 LEU A C 1
ATOM 741 O O . LEU A 1 110 ? -2.303 -3.550 -7.718 1.00 98.62 110 LEU A O 1
ATOM 745 N N . VAL A 1 111 ? -2.310 -3.913 -9.943 1.00 97.44 111 VAL A N 1
ATOM 746 C CA . VAL A 1 111 ? -3.706 -4.305 -10.108 1.00 97.44 111 VAL A CA 1
ATOM 747 C C . VAL A 1 111 ? -3.774 -5.636 -10.850 1.00 97.44 111 VAL A C 1
ATOM 749 O O . VAL A 1 111 ? -3.057 -5.821 -11.833 1.00 97.44 111 VAL A O 1
ATOM 752 N N . ASN A 1 112 ? -4.636 -6.550 -10.396 1.00 97.88 112 ASN A N 1
ATOM 753 C CA . ASN A 1 112 ? -4.836 -7.870 -11.014 1.00 97.88 112 ASN A CA 1
ATOM 754 C C . ASN A 1 112 ? -3.517 -8.651 -11.157 1.00 97.88 112 ASN A C 1
ATOM 756 O O . ASN A 1 112 ? -3.155 -9.113 -12.245 1.00 97.88 112 ASN A O 1
ATOM 760 N N . ALA A 1 113 ? -2.771 -8.751 -10.055 1.00 98.62 113 ALA A N 1
ATOM 761 C CA . ALA A 1 113 ? -1.442 -9.346 -10.057 1.00 98.62 113 ALA A CA 1
ATOM 762 C C . ALA A 1 113 ? -1.321 -10.533 -9.096 1.00 98.62 113 ALA A C 1
ATOM 764 O O . ALA A 1 113 ? -1.864 -10.513 -7.995 1.00 98.62 113 ALA A O 1
ATOM 765 N N . THR A 1 114 ? -0.538 -11.537 -9.479 1.00 98.75 114 THR A N 1
ATOM 766 C CA . THR A 1 114 ? -0.085 -12.607 -8.584 1.00 98.75 114 THR A CA 1
ATOM 767 C C . THR A 1 114 ? 1.423 -12.514 -8.425 1.00 98.75 114 THR A C 1
ATOM 769 O O . THR A 1 114 ? 2.157 -12.567 -9.413 1.00 98.75 114 THR A O 1
ATOM 772 N N . LEU A 1 115 ? 1.896 -12.385 -7.189 1.00 98.81 115 LEU A N 1
ATOM 773 C CA . LEU A 1 115 ? 3.316 -12.360 -6.851 1.00 98.81 115 LEU A CA 1
ATOM 774 C C . LEU A 1 115 ? 3.653 -13.612 -6.042 1.00 98.81 115 LEU A C 1
ATOM 776 O O . LEU A 1 115 ? 3.055 -13.857 -4.996 1.00 98.81 115 LEU A O 1
ATOM 780 N N . ASN A 1 116 ? 4.624 -14.390 -6.507 1.00 98.62 116 ASN A N 1
ATOM 781 C CA . ASN A 1 116 ? 5.131 -15.573 -5.823 1.00 98.62 116 ASN A CA 1
ATOM 782 C C . ASN A 1 116 ? 6.649 -15.452 -5.651 1.00 98.62 116 ASN A C 1
ATOM 784 O O . ASN A 1 116 ? 7.379 -15.365 -6.639 1.00 98.62 116 ASN A O 1
ATOM 788 N N . ALA A 1 117 ? 7.112 -15.414 -4.402 1.00 98.62 117 ALA A N 1
ATOM 789 C CA . ALA A 1 117 ? 8.526 -15.316 -4.049 1.00 98.62 117 ALA A CA 1
ATOM 790 C C . ALA A 1 117 ? 8.778 -15.838 -2.625 1.00 98.62 117 ALA A C 1
ATOM 792 O O . ALA A 1 117 ? 7.840 -16.087 -1.864 1.00 98.62 117 ALA A O 1
ATOM 793 N N . THR A 1 118 ? 10.049 -15.970 -2.235 1.00 98.31 118 THR A N 1
ATOM 794 C CA . THR A 1 118 ? 10.425 -16.261 -0.840 1.00 98.31 118 THR A CA 1
ATOM 795 C C . THR A 1 118 ? 10.245 -15.033 0.050 1.00 98.31 118 THR A C 1
ATOM 797 O O . THR A 1 118 ? 9.682 -15.134 1.135 1.00 98.31 118 THR A O 1
ATOM 800 N N . THR A 1 119 ? 10.700 -13.873 -0.423 1.00 98.62 119 THR A N 1
ATOM 801 C CA . THR A 1 119 ? 10.541 -12.571 0.233 1.00 98.62 119 THR A CA 1
ATOM 802 C C . THR A 1 119 ? 10.204 -11.510 -0.810 1.00 98.62 119 THR A C 1
ATOM 804 O O . THR A 1 119 ? 10.536 -11.669 -1.992 1.00 98.62 119 THR A O 1
ATOM 807 N N . ALA A 1 120 ? 9.550 -10.426 -0.391 1.00 98.75 120 ALA A N 1
ATOM 808 C CA . ALA A 1 120 ? 9.294 -9.294 -1.271 1.00 98.75 120 ALA A CA 1
ATOM 809 C C . ALA A 1 120 ? 9.511 -7.943 -0.587 1.00 98.75 120 ALA A C 1
ATOM 811 O O . ALA A 1 120 ? 9.125 -7.735 0.559 1.00 98.75 120 ALA A O 1
ATOM 812 N N . ASN A 1 121 ? 10.080 -7.001 -1.333 1.00 98.88 121 ASN A N 1
ATOM 813 C CA . ASN A 1 121 ? 10.150 -5.594 -0.962 1.00 98.88 121 ASN A CA 1
ATOM 814 C C . ASN A 1 121 ? 9.370 -4.792 -2.001 1.00 98.88 121 ASN A C 1
ATOM 816 O O . ASN A 1 121 ? 9.751 -4.761 -3.173 1.00 98.88 121 ASN A O 1
ATOM 820 N N . LEU A 1 122 ? 8.272 -4.173 -1.575 1.00 98.88 122 LEU A N 1
ATOM 821 C CA . LEU A 1 122 ? 7.372 -3.406 -2.427 1.00 98.88 122 LEU A CA 1
ATOM 822 C C . LEU A 1 122 ? 7.419 -1.941 -1.992 1.00 98.88 122 LEU A C 1
ATOM 824 O O . LEU A 1 122 ? 6.975 -1.590 -0.899 1.00 98.88 122 LEU A O 1
ATOM 828 N N . SER A 1 123 ? 7.985 -1.088 -2.842 1.00 98.81 123 SER A N 1
ATOM 829 C CA . SER A 1 123 ? 8.133 0.336 -2.562 1.00 98.81 123 SER A CA 1
ATOM 830 C C . SER A 1 123 ? 7.492 1.189 -3.643 1.00 98.81 123 SER A C 1
ATOM 832 O O . SER A 1 123 ? 7.665 0.951 -4.840 1.00 98.81 123 SER A O 1
ATOM 834 N N . GLY A 1 124 ? 6.746 2.194 -3.204 1.00 98.75 124 GLY A N 1
ATOM 835 C CA . GLY A 1 124 ? 6.090 3.152 -4.073 1.00 98.75 124 GLY A CA 1
ATOM 836 C C . GLY A 1 124 ? 6.269 4.563 -3.538 1.00 98.75 124 GLY A C 1
ATOM 837 O O . GLY A 1 124 ? 5.889 4.854 -2.408 1.00 98.75 124 GLY A O 1
ATOM 838 N N . ILE A 1 125 ? 6.857 5.434 -4.351 1.00 98.56 125 ILE A N 1
ATOM 839 C CA . ILE A 1 125 ? 7.204 6.802 -3.981 1.00 98.56 125 ILE A CA 1
ATOM 840 C C . ILE A 1 125 ? 6.532 7.780 -4.940 1.00 98.56 125 ILE A C 1
ATOM 842 O O . ILE A 1 125 ? 6.737 7.701 -6.151 1.00 98.56 125 ILE A O 1
ATOM 846 N N . SER A 1 126 ? 5.811 8.759 -4.398 1.00 96.31 126 SER A N 1
ATOM 847 C CA . SER A 1 126 ? 5.417 9.964 -5.134 1.00 96.31 126 SER A CA 1
ATOM 848 C C . SER A 1 126 ? 5.903 11.195 -4.378 1.00 96.31 126 SER A C 1
ATOM 850 O O . SER A 1 126 ? 5.522 11.420 -3.233 1.00 96.31 126 SER A O 1
ATOM 852 N N . THR A 1 127 ? 6.784 12.001 -4.969 1.00 95.44 127 THR A N 1
ATOM 853 C CA . THR A 1 127 ? 7.508 13.037 -4.203 1.00 95.44 127 THR A CA 1
ATOM 854 C C . THR A 1 127 ? 6.662 14.250 -3.805 1.00 95.44 127 THR A C 1
ATOM 856 O O . THR A 1 127 ? 7.129 15.061 -3.011 1.00 95.44 127 THR A O 1
ATOM 859 N N . ASN A 1 128 ? 5.446 14.404 -4.341 1.00 91.56 128 ASN A N 1
ATOM 860 C CA . ASN A 1 128 ? 4.590 15.569 -4.088 1.00 91.56 128 ASN A CA 1
ATOM 861 C C . ASN A 1 128 ? 3.218 15.174 -3.515 1.00 91.56 128 ASN A C 1
ATOM 863 O O . ASN A 1 128 ? 2.961 15.407 -2.336 1.00 91.56 128 ASN A O 1
ATOM 867 N N . ALA A 1 129 ? 2.355 14.549 -4.323 1.00 90.19 129 ALA A N 1
ATOM 868 C CA . ALA A 1 129 ? 1.010 14.121 -3.931 1.00 90.19 129 ALA A CA 1
ATOM 869 C C . ALA A 1 129 ? 0.588 12.831 -4.660 1.00 90.19 129 ALA A C 1
ATOM 871 O O . ALA A 1 129 ? 1.377 12.240 -5.397 1.00 90.19 129 ALA A O 1
ATOM 872 N N . GLY A 1 130 ? -0.643 12.375 -4.423 1.00 93.19 130 GLY A N 1
ATOM 873 C CA . GLY A 1 130 ? -1.186 11.158 -5.024 1.00 93.19 130 GLY A CA 1
ATOM 874 C C . GLY A 1 130 ? -0.927 9.931 -4.165 1.00 93.19 130 GLY A C 1
ATOM 875 O O . GLY A 1 130 ? -1.193 9.951 -2.960 1.00 93.19 130 GLY A O 1
ATOM 876 N N . THR A 1 131 ? -0.428 8.864 -4.777 1.00 96.88 131 THR A N 1
ATOM 877 C CA . THR A 1 131 ? -0.337 7.553 -4.129 1.00 96.88 131 THR A CA 1
ATOM 878 C C . THR A 1 131 ? 1.095 7.031 -4.127 1.00 96.88 131 THR A C 1
ATOM 880 O O . THR A 1 131 ? 1.787 7.068 -5.142 1.00 96.88 131 THR A O 1
ATOM 883 N N . GLY A 1 132 ? 1.565 6.543 -2.981 1.00 98.31 132 GLY A N 1
ATOM 884 C CA . GLY A 1 132 ? 2.873 5.911 -2.868 1.00 98.31 132 GLY A CA 1
ATOM 885 C C . GLY A 1 132 ? 2.789 4.561 -3.553 1.00 98.31 132 GLY A C 1
ATOM 886 O O . GLY A 1 132 ? 3.301 4.392 -4.661 1.00 98.31 132 GLY A O 1
ATOM 887 N N . PHE A 1 133 ? 2.040 3.641 -2.948 1.00 98.81 133 PHE A N 1
ATOM 888 C CA . PHE A 1 133 ? 1.707 2.359 -3.561 1.00 98.81 133 PHE A CA 1
ATOM 889 C C . PHE A 1 133 ? 0.217 1.991 -3.485 1.00 98.81 133 PHE A C 1
ATOM 891 O O . PHE A 1 133 ? -0.491 2.332 -2.535 1.00 98.81 133 PHE A O 1
ATOM 898 N N . THR A 1 134 ? -0.238 1.232 -4.481 1.00 98.69 134 THR A N 1
ATOM 899 C CA . THR A 1 134 ? -1.551 0.583 -4.545 1.00 98.69 134 THR A CA 1
ATOM 900 C C . THR A 1 134 ? -1.377 -0.891 -4.867 1.00 98.69 134 THR A C 1
ATOM 902 O O . THR A 1 134 ? -0.716 -1.242 -5.844 1.00 98.69 134 THR A O 1
ATOM 905 N N . LEU A 1 135 ? -2.012 -1.745 -4.067 1.00 98.75 135 LEU A N 1
ATOM 906 C CA . LEU A 1 135 ? -2.131 -3.181 -4.308 1.00 98.75 135 LEU A CA 1
ATOM 907 C C . LEU A 1 135 ? -3.614 -3.534 -4.345 1.00 98.75 135 LEU A C 1
ATOM 909 O O . LEU A 1 135 ? -4.225 -3.707 -3.296 1.00 98.75 135 LEU A O 1
ATOM 913 N N . ASN A 1 136 ? -4.215 -3.617 -5.527 1.00 97.69 136 ASN A N 1
ATOM 914 C CA . ASN A 1 136 ? -5.640 -3.904 -5.673 1.00 97.69 136 ASN A CA 1
ATOM 915 C C . ASN A 1 136 ? -5.858 -5.212 -6.432 1.00 97.69 136 ASN A C 1
ATOM 917 O O . ASN A 1 136 ? -5.327 -5.389 -7.523 1.00 97.69 136 ASN A O 1
ATOM 921 N N . ASN A 1 137 ? -6.647 -6.131 -5.876 1.00 97.62 137 ASN A N 1
ATOM 922 C CA . ASN A 1 137 ? -6.788 -7.479 -6.433 1.00 97.62 137 ASN A CA 1
ATOM 923 C C . ASN A 1 137 ? -5.411 -8.140 -6.678 1.00 97.62 137 ASN A C 1
ATOM 925 O O . ASN A 1 137 ? -5.089 -8.580 -7.785 1.00 97.62 137 ASN A O 1
ATOM 929 N N . VAL A 1 138 ? -4.562 -8.124 -5.642 1.00 98.62 138 VAL A N 1
ATOM 930 C CA . VAL A 1 138 ? -3.221 -8.716 -5.670 1.00 98.62 138 VAL A CA 1
ATOM 931 C C . VAL A 1 138 ? -3.195 -9.966 -4.800 1.00 98.62 138 VAL A C 1
ATOM 933 O O . VAL A 1 138 ? -3.548 -9.925 -3.624 1.00 98.62 138 VAL A O 1
ATOM 936 N N . THR A 1 139 ? -2.733 -11.075 -5.367 1.00 98.69 139 THR A N 1
ATOM 937 C CA . THR A 1 139 ? -2.480 -12.317 -4.636 1.00 98.69 139 THR A CA 1
ATOM 938 C C . THR A 1 139 ? -0.996 -12.428 -4.321 1.00 98.69 139 THR A C 1
ATOM 940 O O . THR A 1 139 ? -0.161 -12.414 -5.224 1.00 98.69 139 THR A O 1
ATOM 943 N N . LEU A 1 140 ? -0.664 -12.563 -3.040 1.00 98.75 140 LEU A N 1
ATOM 944 C CA . LEU A 1 140 ? 0.680 -12.915 -2.587 1.00 98.75 140 LEU A CA 1
ATOM 945 C C . LEU A 1 140 ? 0.714 -14.418 -2.299 1.00 98.75 140 LEU A C 1
ATOM 947 O O . LEU A 1 140 ? -0.151 -14.915 -1.579 1.00 98.75 140 LEU A O 1
ATOM 951 N N . ALA A 1 141 ? 1.691 -15.130 -2.853 1.00 98.38 141 ALA A N 1
ATOM 952 C CA . ALA A 1 141 ? 1.812 -16.584 -2.778 1.00 98.38 141 ALA A CA 1
ATOM 953 C C . ALA A 1 141 ? 3.241 -17.030 -2.424 1.00 98.38 141 ALA A C 1
ATOM 955 O O . ALA A 1 141 ? 4.190 -16.247 -2.481 1.00 98.38 141 ALA A O 1
ATOM 956 N N . GLY A 1 142 ? 3.406 -18.308 -2.083 1.00 97.19 142 GLY A N 1
ATOM 957 C CA . GLY A 1 142 ? 4.704 -18.852 -1.682 1.00 97.19 142 GLY A CA 1
ATOM 958 C C . GLY A 1 142 ? 5.137 -18.320 -0.315 1.00 97.19 142 GLY A C 1
ATOM 959 O O . GLY A 1 142 ? 4.325 -18.208 0.598 1.00 97.19 142 GLY A O 1
ATOM 960 N N . GLY A 1 143 ? 6.414 -17.963 -0.163 1.00 98.00 143 GLY A N 1
ATOM 961 C CA . GLY A 1 143 ? 6.951 -17.454 1.106 1.00 98.00 143 GLY A CA 1
ATOM 962 C C . GLY A 1 143 ? 6.376 -16.098 1.527 1.00 98.00 143 GLY A C 1
ATOM 963 O O . GLY A 1 143 ? 6.454 -15.737 2.697 1.00 98.00 143 GLY A O 1
ATOM 964 N N . ILE A 1 144 ? 5.766 -15.359 0.602 1.00 98.56 144 ILE A N 1
ATOM 965 C CA . ILE A 1 144 ? 5.152 -14.052 0.860 1.00 98.56 144 ILE A CA 1
ATOM 966 C C . ILE A 1 144 ? 3.635 -14.113 1.055 1.00 98.56 144 ILE A C 1
ATOM 968 O O . ILE A 1 144 ? 2.990 -13.064 1.111 1.00 98.56 144 ILE A O 1
ATOM 972 N N . GLU A 1 145 ? 3.054 -15.312 1.148 1.00 98.38 145 GLU A N 1
ATOM 973 C CA . GLU A 1 145 ? 1.612 -15.486 1.301 1.00 98.38 145 GLU A CA 1
ATOM 974 C C . GLU A 1 145 ? 1.050 -14.635 2.447 1.00 98.38 145 GLU A C 1
ATOM 976 O O . GLU A 1 145 ? 1.609 -14.559 3.545 1.00 98.38 145 GLU A O 1
ATOM 981 N N . LYS A 1 146 ? -0.054 -13.940 2.145 1.00 97.00 146 LYS A N 1
ATOM 982 C CA . LYS A 1 146 ? -0.737 -13.009 3.053 1.00 97.00 146 LYS A CA 1
ATOM 983 C C . LYS A 1 146 ? 0.191 -11.982 3.713 1.00 97.00 146 LYS A C 1
ATOM 985 O O . LYS A 1 146 ? -0.137 -11.487 4.782 1.00 97.00 146 LYS A O 1
ATOM 990 N N . GLY A 1 147 ? 1.323 -11.639 3.100 1.00 97.88 147 GLY A N 1
ATOM 991 C CA . GLY A 1 147 ? 2.248 -10.618 3.597 1.00 97.88 147 GLY A CA 1
ATOM 992 C C . GLY A 1 147 ? 3.291 -11.097 4.612 1.00 97.88 147 GLY A C 1
ATOM 993 O O . GLY A 1 147 ? 3.976 -10.255 5.179 1.00 97.88 147 GLY A O 1
ATOM 994 N N . ALA A 1 148 ? 3.446 -12.406 4.853 1.00 97.62 148 ALA A N 1
ATOM 995 C CA . ALA A 1 148 ? 4.325 -12.927 5.911 1.00 97.62 148 ALA A CA 1
ATOM 996 C C . ALA A 1 148 ? 5.797 -12.474 5.807 1.00 97.62 148 ALA A C 1
ATOM 998 O O . ALA A 1 148 ? 6.415 -12.153 6.816 1.00 97.62 148 ALA A O 1
ATOM 999 N N . ASN A 1 149 ? 6.350 -12.424 4.592 1.00 98.00 149 ASN A N 1
ATOM 1000 C CA . ASN A 1 149 ? 7.733 -12.010 4.326 1.00 98.00 149 ASN A CA 1
ATOM 1001 C C . ASN A 1 149 ? 7.787 -10.821 3.358 1.00 98.00 149 ASN A C 1
ATOM 1003 O O . ASN A 1 149 ? 8.549 -10.824 2.384 1.00 98.00 149 ASN A O 1
ATOM 1007 N N . VAL A 1 150 ? 6.925 -9.829 3.594 1.00 98.75 150 VAL A N 1
ATOM 1008 C CA . VAL A 1 150 ? 6.796 -8.649 2.734 1.00 98.75 150 VAL A CA 1
ATOM 1009 C C . VAL A 1 150 ? 7.088 -7.372 3.503 1.00 98.75 150 VAL A C 1
ATOM 1011 O O . VAL A 1 150 ? 6.508 -7.124 4.556 1.00 98.75 150 VAL A O 1
ATOM 1014 N N . SER A 1 151 ? 7.943 -6.534 2.926 1.00 98.44 151 SER A N 1
ATOM 1015 C CA . SER A 1 151 ? 8.142 -5.155 3.367 1.00 98.44 151 SER A CA 1
ATOM 1016 C C . SER A 1 151 ? 7.404 -4.204 2.431 1.00 98.44 151 SER A C 1
ATOM 1018 O O . SER A 1 151 ? 7.569 -4.286 1.211 1.00 98.44 151 SER A O 1
ATOM 1020 N N . PHE A 1 152 ? 6.648 -3.269 3.003 1.00 98.69 152 PHE A N 1
ATOM 1021 C CA . PHE A 1 152 ? 6.041 -2.148 2.285 1.00 98.69 152 PHE A CA 1
ATOM 1022 C C . PHE A 1 152 ? 6.727 -0.848 2.700 1.00 98.69 152 PHE A C 1
ATOM 1024 O O . PHE A 1 152 ? 7.030 -0.668 3.880 1.00 98.69 152 PHE A O 1
ATOM 1031 N N . SER A 1 153 ? 6.967 0.061 1.757 1.00 98.50 153 SER A N 1
ATOM 1032 C CA . SER A 1 153 ? 7.484 1.391 2.092 1.00 98.50 153 SER A CA 1
ATOM 1033 C C . SER A 1 153 ? 7.061 2.451 1.085 1.00 98.50 153 SER A C 1
ATOM 1035 O O . SER A 1 153 ? 7.100 2.233 -0.129 1.00 98.50 153 SER A O 1
ATOM 1037 N N . SER A 1 154 ? 6.730 3.631 1.601 1.00 98.38 154 SER A N 1
ATOM 1038 C CA . SER A 1 154 ? 6.552 4.856 0.821 1.00 98.38 154 SER A CA 1
ATOM 1039 C C . SER A 1 154 ? 7.554 5.946 1.207 1.00 98.38 154 SER A C 1
ATOM 1041 O O . SER A 1 154 ? 7.326 7.126 0.929 1.00 98.38 154 SER A O 1
ATOM 1043 N N . ALA A 1 155 ? 8.677 5.570 1.832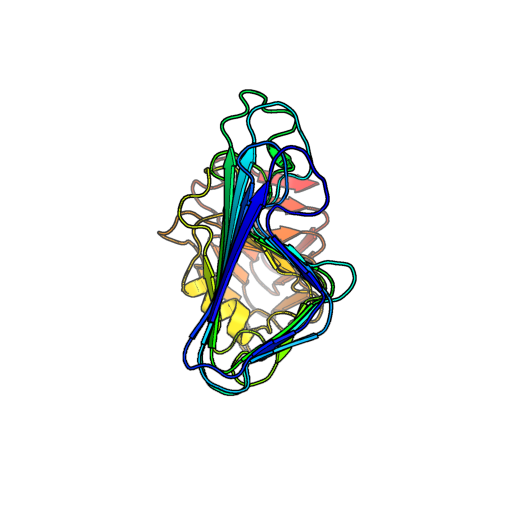 1.00 98.12 155 ALA A N 1
ATOM 1044 C CA . ALA A 1 155 ? 9.715 6.494 2.275 1.00 98.12 155 ALA A CA 1
ATOM 1045 C C . ALA A 1 155 ? 10.212 7.406 1.142 1.00 98.12 155 ALA A C 1
ATOM 1047 O O . ALA A 1 155 ? 10.582 6.953 0.061 1.00 98.12 155 ALA A O 1
ATOM 1048 N N . GLY A 1 156 ? 10.234 8.713 1.410 1.00 97.19 156 GLY A N 1
ATOM 1049 C CA . GLY A 1 156 ? 10.560 9.744 0.420 1.00 97.19 156 GLY A CA 1
ATOM 1050 C C . GLY A 1 156 ? 9.352 10.297 -0.342 1.00 97.19 156 GLY A C 1
ATOM 1051 O O . GLY A 1 156 ? 9.529 11.184 -1.178 1.00 97.19 156 GLY A O 1
ATOM 1052 N N . SER A 1 157 ? 8.138 9.812 -0.063 1.00 97.38 157 SER A N 1
ATOM 1053 C CA . SER A 1 157 ? 6.914 10.419 -0.589 1.00 97.38 157 SER A CA 1
ATOM 1054 C C . SER A 1 157 ? 6.586 11.744 0.100 1.00 97.38 157 SER A C 1
ATOM 1056 O O . SER A 1 157 ? 6.979 11.991 1.242 1.00 97.38 157 SER A O 1
ATOM 1058 N N . GLY A 1 158 ? 5.825 12.597 -0.586 1.00 94.44 158 GLY A N 1
ATOM 1059 C CA . GLY A 1 158 ? 5.294 13.825 0.001 1.00 94.44 158 GLY A CA 1
ATOM 1060 C C . GLY A 1 158 ? 4.308 13.536 1.140 1.00 94.44 158 GLY A C 1
ATOM 1061 O O . GLY A 1 158 ? 3.625 12.515 1.142 1.00 94.44 158 GLY A O 1
ATOM 1062 N N . LYS A 1 159 ? 4.174 14.463 2.099 1.00 91.81 159 LYS A N 1
ATOM 1063 C CA . LYS A 1 159 ? 3.229 14.341 3.228 1.00 91.81 159 LYS A CA 1
ATOM 1064 C C . LYS A 1 159 ? 1.774 14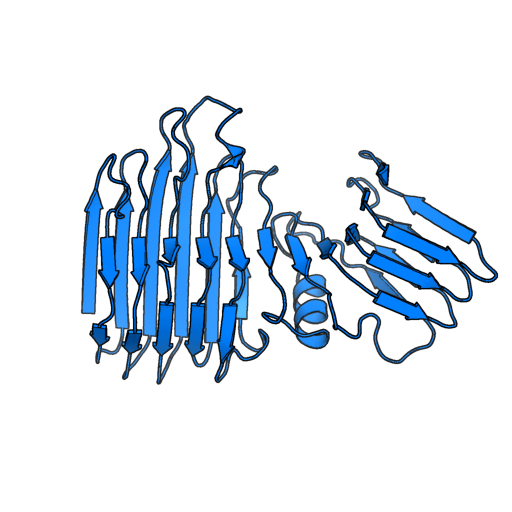.012 2.825 1.00 91.81 159 LYS A C 1
ATOM 1066 O O . LYS A 1 159 ? 1.171 13.211 3.533 1.00 91.81 159 LYS A O 1
ATOM 1071 N N . PRO A 1 160 ? 1.182 14.589 1.754 1.00 92.19 160 PRO A N 1
ATOM 1072 C CA . PRO A 1 160 ? -0.213 14.308 1.402 1.00 92.19 160 PRO A CA 1
ATOM 1073 C C . PRO A 1 160 ? -0.400 12.987 0.642 1.00 92.19 160 PRO A C 1
ATOM 1075 O O . PRO A 1 160 ? -1.526 12.644 0.293 1.00 92.19 160 PRO A O 1
ATOM 1078 N N . VAL A 1 161 ? 0.681 12.260 0.345 1.00 95.75 161 VAL A N 1
ATOM 1079 C CA . VAL A 1 161 ? 0.598 10.959 -0.317 1.00 95.75 161 VAL A CA 1
ATOM 1080 C C . VAL A 1 161 ? -0.051 9.938 0.607 1.00 95.75 161 VAL A C 1
ATOM 1082 O O . VAL A 1 161 ? 0.203 9.932 1.813 1.00 95.75 161 VAL A O 1
ATOM 1085 N N . THR A 1 162 ? -0.864 9.063 0.024 1.00 97.12 162 THR A N 1
ATOM 1086 C CA . THR A 1 162 ? -1.492 7.924 0.705 1.00 97.12 162 THR A CA 1
ATOM 1087 C C . THR A 1 162 ? -1.070 6.606 0.066 1.00 97.12 162 THR A C 1
ATOM 1089 O O . THR A 1 162 ? -0.513 6.593 -1.031 1.00 97.12 162 THR A O 1
ATOM 1092 N N . ASN A 1 163 ? -1.335 5.491 0.739 1.00 98.69 163 ASN A N 1
ATOM 1093 C CA . ASN A 1 163 ? -1.157 4.150 0.190 1.00 98.69 163 ASN A CA 1
ATOM 1094 C C . ASN A 1 163 ? -2.453 3.343 0.298 1.00 98.69 163 ASN A C 1
ATOM 1096 O O . ASN A 1 163 ? -3.299 3.625 1.150 1.00 98.69 163 ASN A O 1
ATOM 1100 N N . VAL A 1 164 ? -2.581 2.307 -0.531 1.00 98.75 164 VAL A N 1
ATOM 1101 C CA . VAL A 1 164 ? -3.747 1.416 -0.544 1.00 98.75 164 VAL A CA 1
ATOM 1102 C C . VAL A 1 164 ? -3.310 -0.044 -0.593 1.00 98.75 164 VAL A C 1
ATOM 1104 O O . VAL A 1 164 ? -2.595 -0.464 -1.506 1.00 98.75 164 VAL A O 1
ATOM 1107 N N . ILE A 1 165 ? -3.804 -0.831 0.359 1.00 98.81 165 ILE A N 1
ATOM 1108 C CA . ILE A 1 165 ? -3.699 -2.290 0.385 1.00 98.81 165 ILE A CA 1
ATOM 1109 C C . ILE A 1 165 ? -5.112 -2.864 0.289 1.00 98.81 165 ILE A C 1
ATOM 1111 O O . ILE A 1 165 ? -5.925 -2.731 1.201 1.00 98.81 165 ILE A O 1
ATOM 1115 N N . GLY A 1 166 ? -5.415 -3.475 -0.848 1.00 98.44 166 GLY A N 1
ATOM 1116 C CA . GLY A 1 166 ? -6.726 -4.017 -1.172 1.00 98.44 166 GLY A CA 1
ATOM 1117 C C . GLY A 1 166 ? -7.030 -5.347 -0.488 1.00 98.44 166 GLY A C 1
ATOM 1118 O O . GLY A 1 166 ? -6.202 -5.944 0.206 1.00 98.44 166 GLY A O 1
ATOM 1119 N N . ASN A 1 167 ? -8.257 -5.815 -0.710 1.00 96.75 167 ASN A N 1
ATOM 1120 C CA . ASN A 1 167 ? -8.782 -7.013 -0.067 1.00 96.75 167 ASN A CA 1
ATOM 1121 C C . ASN A 1 167 ? -7.942 -8.259 -0.390 1.00 96.75 167 ASN A C 1
ATOM 1123 O O . ASN A 1 167 ? -7.487 -8.449 -1.518 1.00 96.75 167 ASN A O 1
ATOM 1127 N N . GLY A 1 168 ? -7.770 -9.131 0.602 1.00 94.75 168 GLY A N 1
ATOM 1128 C CA . GLY A 1 168 ? -7.111 -10.426 0.444 1.00 94.75 168 GLY A CA 1
ATOM 1129 C C . GLY A 1 168 ? -5.584 -10.393 0.305 1.00 94.75 168 GLY A C 1
ATOM 1130 O O . GLY A 1 168 ? -4.985 -11.472 0.353 1.00 94.75 168 GLY A O 1
ATOM 1131 N N . VAL A 1 169 ? -4.960 -9.211 0.192 1.00 98.31 169 VAL A N 1
ATOM 1132 C CA . VAL A 1 169 ? -3.494 -9.052 0.138 1.00 98.31 169 VAL A CA 1
ATOM 1133 C C . VAL A 1 169 ? -2.856 -9.477 1.461 1.00 98.31 169 VAL A C 1
ATOM 1135 O O . VAL A 1 169 ? -1.901 -10.251 1.471 1.00 98.31 169 VAL A O 1
ATOM 1138 N N . LEU A 1 170 ? -3.411 -9.001 2.576 1.00 98.44 170 LEU A N 1
ATOM 1139 C CA . LEU A 1 170 ? -2.980 -9.337 3.934 1.00 98.44 170 LEU A CA 1
ATOM 1140 C C . LEU A 1 170 ? -4.015 -10.229 4.630 1.00 98.44 170 LEU A C 1
ATOM 1142 O O . LEU A 1 170 ? -5.101 -10.488 4.105 1.00 98.44 170 LEU A O 1
ATOM 1146 N N . ASN A 1 171 ? -3.673 -10.715 5.820 1.00 97.50 171 ASN A N 1
ATOM 1147 C CA . ASN A 1 171 ? -4.623 -11.274 6.779 1.00 97.50 171 ASN A CA 1
ATOM 1148 C C . ASN A 1 171 ? -4.574 -10.452 8.079 1.00 97.50 171 ASN A C 1
ATOM 1150 O O . ASN A 1 171 ? -3.789 -9.511 8.188 1.00 97.50 171 ASN A O 1
ATOM 1154 N N . ALA A 1 172 ? -5.398 -10.796 9.069 1.00 97.56 172 ALA A N 1
ATOM 1155 C CA . ALA A 1 172 ? -5.442 -10.056 10.331 1.00 97.56 172 ALA A CA 1
ATOM 1156 C C . ALA A 1 172 ? -4.079 -10.008 11.049 1.00 97.56 172 ALA A C 1
ATOM 1158 O O . ALA A 1 172 ? -3.667 -8.952 11.516 1.00 97.56 172 ALA A O 1
ATOM 1159 N N . THR A 1 173 ? -3.348 -11.125 11.089 1.00 97.44 173 THR A N 1
ATOM 1160 C CA . THR A 1 173 ? -2.052 -11.221 11.776 1.00 97.44 173 THR A CA 1
ATOM 1161 C C . THR A 1 173 ? -0.979 -10.359 11.117 1.00 97.44 173 THR A C 1
ATOM 1163 O O . THR A 1 173 ? -0.256 -9.641 11.802 1.00 97.44 173 THR A O 1
ATOM 1166 N N . THR A 1 174 ? -0.861 -10.412 9.791 1.00 98.31 174 THR A N 1
ATOM 1167 C CA . THR A 1 174 ? 0.146 -9.634 9.056 1.00 98.31 174 THR A CA 1
ATOM 1168 C C . THR A 1 174 ? -0.227 -8.161 8.954 1.00 98.31 174 THR A C 1
ATOM 1170 O O . THR A 1 174 ? 0.661 -7.314 8.958 1.00 98.31 174 THR A O 1
ATOM 1173 N N . THR A 1 175 ? -1.525 -7.844 8.951 1.00 98.50 175 THR A N 1
ATOM 1174 C CA . THR A 1 175 ? -2.024 -6.470 9.093 1.00 98.50 175 THR A CA 1
ATOM 1175 C C . THR A 1 175 ? -1.623 -5.885 10.444 1.00 98.50 175 THR A C 1
ATOM 1177 O O . THR A 1 175 ? -1.002 -4.828 10.477 1.00 98.50 175 THR A O 1
ATOM 1180 N N . GLU A 1 176 ? -1.880 -6.597 11.544 1.00 97.88 176 GLU A N 1
ATOM 1181 C CA . GLU A 1 176 ? -1.481 -6.178 12.894 1.00 97.88 176 GLU A CA 1
ATOM 1182 C C . GLU A 1 176 ? 0.035 -5.942 12.989 1.00 97.88 176 GLU A C 1
ATOM 1184 O O . GLU A 1 176 ? 0.484 -4.896 13.455 1.00 97.88 176 GLU A O 1
ATOM 1189 N N . ALA A 1 177 ? 0.834 -6.890 12.487 1.00 97.94 177 ALA A N 1
ATOM 1190 C CA . ALA A 1 177 ? 2.291 -6.784 12.497 1.00 97.94 177 ALA A CA 1
ATOM 1191 C C . ALA A 1 177 ? 2.795 -5.570 11.698 1.00 97.94 177 ALA A C 1
ATOM 1193 O O . ALA A 1 177 ? 3.671 -4.842 12.169 1.00 97.94 177 ALA A O 1
ATOM 1194 N N . LEU A 1 178 ? 2.226 -5.320 10.514 1.00 98.19 178 LEU A N 1
ATOM 1195 C CA . LEU A 1 178 ? 2.548 -4.150 9.698 1.00 98.19 178 LEU A CA 1
ATOM 1196 C C . LEU A 1 178 ? 2.164 -2.846 10.410 1.00 98.19 178 LEU A C 1
ATOM 1198 O O . LEU A 1 178 ? 2.945 -1.893 10.411 1.00 98.19 178 LEU A O 1
ATOM 1202 N N . MET A 1 179 ? 0.988 -2.809 11.038 1.00 98.12 179 MET A N 1
ATOM 1203 C CA . MET A 1 179 ? 0.500 -1.622 11.733 1.00 98.12 179 MET A CA 1
ATOM 1204 C C . MET A 1 179 ? 1.383 -1.234 12.915 1.00 98.12 179 MET A C 1
ATOM 1206 O O . MET A 1 179 ? 1.728 -0.060 13.059 1.00 98.12 179 MET A O 1
ATOM 1210 N N . LEU A 1 180 ? 1.811 -2.220 13.705 1.00 97.06 180 LEU A N 1
ATOM 1211 C CA . LEU A 1 180 ? 2.742 -2.024 14.817 1.00 97.06 180 LEU A CA 1
ATOM 1212 C C . LEU A 1 180 ? 4.149 -1.630 14.344 1.00 97.06 180 LEU A C 1
ATOM 1214 O O . LEU A 1 180 ? 4.818 -0.831 14.997 1.00 97.06 180 LEU A O 1
ATOM 1218 N N . ALA A 1 181 ? 4.601 -2.150 13.199 1.00 97.06 181 ALA A N 1
ATOM 1219 C CA . ALA A 1 181 ? 5.877 -1.755 12.599 1.00 97.06 181 ALA A CA 1
ATOM 1220 C C . ALA A 1 181 ? 5.858 -0.320 12.033 1.00 97.06 181 ALA A C 1
ATOM 1222 O O . ALA A 1 181 ? 6.918 0.298 11.859 1.00 97.06 181 ALA A O 1
ATOM 1223 N N . GLY A 1 182 ? 4.668 0.206 11.732 1.00 97.31 182 GLY A N 1
ATOM 1224 C CA . GLY A 1 182 ? 4.454 1.552 11.222 1.00 97.31 182 GLY A CA 1
ATOM 1225 C C . GLY A 1 182 ? 4.863 1.737 9.757 1.00 97.31 182 GLY A C 1
ATOM 1226 O O . GLY A 1 182 ? 5.705 1.016 9.212 1.00 97.31 182 GLY A O 1
ATOM 1227 N N . ILE A 1 183 ? 4.309 2.774 9.128 1.00 97.31 183 ILE A N 1
ATOM 1228 C CA . ILE A 1 183 ? 4.579 3.150 7.732 1.00 97.31 183 ILE A CA 1
ATOM 1229 C C . ILE A 1 183 ? 4.713 4.669 7.574 1.00 97.31 183 ILE A C 1
ATOM 1231 O O . ILE A 1 183 ? 4.342 5.420 8.479 1.00 97.31 183 ILE A O 1
ATOM 1235 N N . GLU A 1 184 ? 5.296 5.128 6.466 1.00 97.56 184 GLU A N 1
ATOM 1236 C CA . GLU A 1 184 ? 5.668 6.534 6.263 1.00 97.56 184 GLU A CA 1
ATOM 1237 C C . GLU A 1 184 ? 4.483 7.446 5.916 1.00 97.56 184 GLU A C 1
ATOM 1239 O O . GLU A 1 184 ? 4.468 8.614 6.297 1.00 97.56 184 GLU A O 1
ATOM 1244 N N . ASN A 1 185 ? 3.467 6.916 5.235 1.00 97.38 185 ASN A N 1
ATOM 1245 C CA . ASN A 1 185 ? 2.300 7.674 4.781 1.00 97.38 185 ASN A CA 1
ATOM 1246 C C . ASN A 1 185 ? 0.994 6.989 5.175 1.00 97.38 185 ASN A C 1
ATOM 1248 O O . ASN A 1 185 ? 0.947 5.767 5.319 1.00 97.38 185 ASN A O 1
ATOM 1252 N N . THR A 1 186 ? -0.082 7.771 5.307 1.00 97.00 186 THR A N 1
ATOM 1253 C CA . THR A 1 186 ? -1.402 7.229 5.646 1.00 97.00 186 THR A CA 1
ATOM 1254 C C . THR A 1 186 ? -1.789 6.108 4.692 1.00 97.00 186 THR A C 1
ATOM 1256 O O . THR A 1 186 ? -1.788 6.291 3.474 1.00 97.00 186 THR A O 1
ATOM 1259 N N . THR A 1 187 ? -2.105 4.945 5.251 1.00 98.56 187 THR A N 1
ATOM 1260 C CA . THR A 1 187 ? -2.351 3.729 4.479 1.00 98.56 187 THR A CA 1
ATOM 1261 C C . THR A 1 187 ? -3.745 3.198 4.769 1.00 98.56 187 THR A C 1
ATOM 1263 O O . THR A 1 187 ? -4.074 2.881 5.913 1.00 98.56 187 THR A O 1
ATOM 1266 N N . GLN A 1 188 ? -4.555 3.095 3.718 1.00 98.69 188 GLN A N 1
ATOM 1267 C CA . GLN A 1 188 ? -5.850 2.431 3.767 1.00 98.69 188 GLN A CA 1
ATOM 1268 C C . GLN A 1 188 ? -5.664 0.935 3.522 1.00 98.69 188 GLN A C 1
ATOM 1270 O O . GLN A 1 188 ? -5.039 0.532 2.538 1.00 98.69 188 GLN A O 1
ATOM 1275 N N . ILE A 1 189 ? -6.219 0.116 4.409 1.00 98.69 189 ILE A N 1
ATOM 1276 C CA . ILE A 1 189 ? -6.192 -1.342 4.324 1.00 98.69 189 ILE A CA 1
ATOM 1277 C C . ILE A 1 189 ? -7.629 -1.838 4.258 1.00 98.69 189 ILE A C 1
ATOM 1279 O O . ILE A 1 189 ? -8.434 -1.555 5.145 1.00 98.69 189 ILE A O 1
ATOM 1283 N N . SER A 1 190 ? -7.947 -2.616 3.227 1.00 98.38 190 SER A N 1
ATOM 1284 C CA . SER A 1 190 ? -9.210 -3.340 3.187 1.00 98.38 190 SER A CA 1
ATOM 1285 C C . SER A 1 190 ? -9.221 -4.409 4.278 1.00 98.38 190 SER A C 1
ATOM 1287 O O . SER A 1 190 ? -8.430 -5.349 4.253 1.00 98.38 190 SER A O 1
ATOM 1289 N N . ALA A 1 191 ? -10.130 -4.250 5.231 1.00 97.94 191 ALA A N 1
ATOM 1290 C CA . ALA A 1 191 ? -10.348 -5.132 6.371 1.00 97.94 191 ALA A CA 1
ATOM 1291 C C . ALA A 1 191 ? -11.576 -6.042 6.192 1.00 97.94 191 ALA A C 1
ATOM 1293 O O . ALA A 1 191 ? -11.965 -6.761 7.114 1.00 97.94 191 ALA A O 1
ATOM 1294 N N . SER A 1 192 ? -12.194 -6.019 5.009 1.00 96.44 192 SER A N 1
ATOM 1295 C CA . SER A 1 192 ? -13.371 -6.830 4.700 1.00 96.44 192 SER A CA 1
ATOM 1296 C C . SER A 1 192 ? -13.082 -8.320 4.895 1.00 96.44 192 SER A C 1
ATOM 1298 O O . SER A 1 192 ? -12.172 -8.879 4.289 1.00 96.44 192 SER A O 1
ATOM 1300 N N . GLY A 1 193 ? -13.858 -8.974 5.760 1.00 94.94 193 GLY A N 1
ATOM 1301 C CA . GLY A 1 193 ? -13.685 -10.394 6.082 1.00 94.94 193 GLY A CA 1
ATOM 1302 C C . GLY A 1 193 ? -12.478 -10.721 6.974 1.00 94.94 193 GLY A C 1
ATOM 1303 O O . GLY A 1 193 ? -12.210 -11.899 7.205 1.00 94.94 193 GLY A O 1
ATOM 1304 N N . MET A 1 194 ? -11.755 -9.722 7.495 1.00 96.38 194 MET A N 1
ATOM 1305 C CA . MET A 1 194 ? -10.688 -9.937 8.477 1.00 96.38 194 MET A CA 1
ATOM 1306 C C . MET A 1 194 ? -11.242 -9.995 9.902 1.00 96.38 194 MET A C 1
ATOM 1308 O O . MET A 1 194 ? -12.069 -9.177 10.297 1.00 96.38 194 MET A O 1
ATOM 1312 N N . VAL A 1 195 ? -10.724 -10.925 10.707 1.00 95.12 195 VAL A N 1
ATOM 1313 C CA . VAL A 1 195 ? -11.012 -10.995 12.147 1.00 95.12 195 VAL A CA 1
ATOM 1314 C C . VAL A 1 195 ? -10.000 -10.128 12.896 1.00 95.12 195 VAL A C 1
ATOM 1316 O O . VAL A 1 195 ? -8.900 -10.580 13.211 1.00 95.12 195 VAL A O 1
ATOM 1319 N N . LEU A 1 196 ? -10.351 -8.865 13.132 1.00 96.81 196 LEU A N 1
ATOM 1320 C CA . LEU A 1 196 ? -9.493 -7.887 13.809 1.00 96.81 196 LEU A CA 1
ATOM 1321 C C . LEU A 1 196 ? -9.710 -7.870 15.333 1.00 96.81 196 LEU A C 1
ATOM 1323 O O . LEU A 1 196 ? -10.733 -8.322 15.847 1.00 96.81 196 LEU A O 1
ATOM 1327 N N . GLY A 1 197 ? -8.732 -7.325 16.059 1.00 94.00 197 GLY A N 1
ATOM 1328 C CA . GLY A 1 197 ? -8.808 -7.109 17.507 1.00 94.00 197 GLY A CA 1
ATOM 1329 C C . GLY A 1 197 ? -8.491 -8.320 18.386 1.00 94.00 197 GLY A C 1
ATOM 1330 O O . GLY A 1 197 ? -8.802 -8.308 19.573 1.00 94.00 197 GLY A O 1
ATOM 1331 N N . GLY A 1 198 ? -7.889 -9.377 17.833 1.00 92.06 198 GLY A N 1
ATOM 1332 C CA . GLY A 1 198 ? -7.467 -10.559 18.596 1.00 92.06 198 GLY A CA 1
ATOM 1333 C C . GLY A 1 198 ? -8.625 -11.356 19.215 1.00 92.06 198 GLY A C 1
ATOM 1334 O O . GLY A 1 198 ? -9.792 -11.134 18.896 1.00 92.06 198 GLY A O 1
ATOM 1335 N N . SER A 1 199 ? -8.313 -12.302 20.105 1.00 91.75 199 SER A N 1
ATOM 1336 C CA . SER A 1 199 ? -9.297 -13.216 20.715 1.00 91.75 199 SER A CA 1
ATOM 1337 C C . SER A 1 199 ? -9.892 -12.743 22.047 1.00 91.75 199 SER A C 1
ATOM 1339 O O . SER A 1 199 ? -10.810 -13.385 22.545 1.00 91.75 199 SER A O 1
ATOM 1341 N N . GLY A 1 200 ? -9.369 -11.663 22.635 1.00 94.56 200 GLY A N 1
ATOM 1342 C CA . GLY A 1 200 ? -9.828 -11.147 23.928 1.00 94.56 200 GLY A CA 1
ATOM 1343 C C . GLY A 1 200 ? -11.139 -10.362 23.856 1.00 94.56 200 GLY A C 1
ATOM 1344 O O . GLY A 1 200 ? -11.602 -10.006 22.766 1.00 94.56 200 GLY A O 1
ATOM 1345 N N . ASP A 1 201 ? -11.692 -10.070 25.035 1.00 97.69 201 ASP A N 1
ATOM 1346 C CA . ASP A 1 201 ? -12.903 -9.256 25.200 1.00 97.69 201 ASP A CA 1
ATOM 1347 C C . ASP A 1 201 ? -12.688 -7.801 24.774 1.00 97.69 201 ASP A C 1
ATOM 1349 O O . ASP A 1 201 ? -13.595 -7.193 24.214 1.00 97.69 201 ASP A O 1
ATOM 1353 N N . ASP A 1 202 ? -11.482 -7.273 24.989 1.00 98.25 202 ASP A N 1
ATOM 1354 C CA . ASP A 1 202 ? -11.089 -5.918 24.610 1.00 98.25 202 ASP A CA 1
ATOM 1355 C C . ASP A 1 202 ? -10.317 -5.890 23.278 1.00 98.25 202 ASP A C 1
ATOM 1357 O O . ASP A 1 202 ? -9.646 -6.854 22.899 1.00 98.25 202 ASP A O 1
ATOM 1361 N N . TRP A 1 203 ? -10.324 -4.734 22.610 1.00 98.31 203 TRP A N 1
ATOM 1362 C CA . TRP A 1 203 ? -9.353 -4.386 21.568 1.00 98.31 203 TRP A CA 1
ATOM 1363 C C . TRP A 1 203 ? -8.657 -3.073 21.923 1.00 98.31 203 TRP A C 1
ATOM 1365 O O . TRP A 1 203 ? -9.122 -1.988 21.578 1.00 98.31 203 TRP A O 1
ATOM 1375 N N . ASN A 1 204 ? -7.528 -3.189 22.618 1.00 97.62 204 ASN A N 1
ATOM 1376 C CA . ASN A 1 204 ? -6.754 -2.052 23.106 1.00 97.62 204 ASN A CA 1
ATOM 1377 C C . ASN A 1 204 ? -5.412 -2.010 22.384 1.00 97.62 204 ASN A C 1
ATOM 1379 O O . ASN A 1 204 ? -4.562 -2.840 22.690 1.00 97.62 204 ASN A O 1
ATOM 1383 N N . GLN A 1 205 ? -5.222 -1.087 21.438 1.00 97.88 205 GLN A N 1
ATOM 1384 C CA . GLN A 1 205 ? -3.978 -0.989 20.670 1.00 97.88 205 GLN A CA 1
ATOM 1385 C C . GLN A 1 205 ? -3.580 0.442 20.325 1.00 97.88 205 GLN A C 1
ATOM 1387 O O . GLN A 1 205 ? -4.410 1.311 20.064 1.00 97.88 205 GLN A O 1
ATOM 1392 N N . ASN A 1 206 ? -2.267 0.670 20.278 1.00 97.12 206 ASN A N 1
ATOM 1393 C CA . ASN A 1 206 ? -1.687 1.910 19.791 1.00 97.12 206 ASN A CA 1
ATOM 1394 C C . ASN A 1 206 ? -0.897 1.661 18.502 1.00 97.12 206 ASN A C 1
ATOM 1396 O O . ASN A 1 206 ? 0.186 1.080 18.537 1.00 97.12 206 ASN A O 1
ATOM 1400 N N . TYR A 1 207 ? -1.428 2.149 17.384 1.00 97.31 207 TYR A N 1
ATOM 1401 C CA . TYR A 1 207 ? -0.809 2.054 16.065 1.00 97.31 207 TYR A CA 1
ATOM 1402 C C . TYR A 1 207 ? -0.162 3.367 15.606 1.00 97.31 207 TYR A C 1
ATOM 1404 O O . TYR A 1 207 ? 0.141 3.524 14.421 1.00 97.31 207 TYR A O 1
ATOM 1412 N N . THR A 1 208 ? 0.055 4.335 16.505 1.00 94.81 208 THR A N 1
ATOM 1413 C CA . THR A 1 208 ? 0.790 5.558 16.159 1.00 94.81 208 THR A CA 1
ATOM 1414 C C . THR A 1 208 ? 2.214 5.211 15.731 1.00 94.81 208 THR A C 1
ATOM 1416 O O . THR A 1 208 ? 2.959 4.579 16.479 1.00 94.81 208 THR A O 1
ATOM 1419 N N . SER A 1 209 ? 2.604 5.655 14.539 1.00 91.75 209 SER A N 1
ATOM 1420 C CA . SER A 1 209 ? 3.908 5.372 13.942 1.00 91.75 209 SER A CA 1
ATOM 1421 C C . SER A 1 209 ? 4.854 6.565 14.065 1.00 91.75 209 SER A C 1
ATOM 1423 O O . SER A 1 209 ? 4.486 7.697 13.752 1.00 91.75 209 SER A O 1
ATOM 1425 N N . THR A 1 210 ? 6.120 6.315 14.411 1.00 92.44 210 THR A N 1
ATOM 1426 C CA . THR A 1 210 ? 7.189 7.332 14.343 1.00 92.44 210 THR A CA 1
ATOM 1427 C C . THR A 1 210 ? 7.617 7.651 12.910 1.00 92.44 210 THR A C 1
ATOM 1429 O O . THR A 1 210 ? 8.277 8.662 12.679 1.00 92.44 210 THR A O 1
ATOM 1432 N N . LYS A 1 211 ? 7.226 6.821 11.932 1.00 94.12 211 LYS A N 1
ATOM 1433 C CA . LYS A 1 211 ? 7.494 7.053 10.505 1.00 94.12 211 LYS A CA 1
ATOM 1434 C C . LYS A 1 211 ? 6.555 8.094 9.883 1.00 94.12 211 LYS A C 1
ATOM 1436 O O . LYS A 1 211 ? 6.828 8.558 8.784 1.00 94.12 211 LYS A O 1
ATOM 1441 N N . GLY A 1 212 ? 5.485 8.480 10.584 1.00 86.69 212 GLY A N 1
ATOM 1442 C CA . GLY A 1 212 ? 4.605 9.593 10.215 1.00 86.69 212 GLY A CA 1
ATOM 1443 C C . GLY A 1 212 ? 3.263 9.210 9.580 1.00 86.69 212 GLY A C 1
ATOM 1444 O O . GLY A 1 212 ? 2.365 10.051 9.558 1.00 86.69 212 GLY A O 1
ATOM 1445 N N . GLY A 1 213 ? 3.091 7.973 9.106 1.00 91.75 213 GLY A N 1
ATOM 1446 C CA . GLY A 1 213 ? 1.832 7.483 8.542 1.00 91.75 213 GLY A CA 1
ATOM 1447 C C . GLY A 1 213 ? 0.840 7.000 9.604 1.00 91.75 213 GLY A C 1
ATOM 1448 O O . GLY A 1 213 ? 1.236 6.425 10.616 1.00 91.75 213 GLY A O 1
ATOM 1449 N N . GLY A 1 214 ? -0.452 7.219 9.352 1.00 94.88 214 GLY A N 1
ATOM 1450 C CA . GLY A 1 214 ? -1.554 6.609 10.105 1.00 94.88 214 GLY A CA 1
ATOM 1451 C C . GLY A 1 214 ? -2.233 5.479 9.330 1.00 94.88 214 GLY A C 1
ATOM 1452 O O . GLY A 1 214 ? -1.914 5.217 8.168 1.00 94.88 214 GLY A O 1
ATOM 1453 N N . TRP A 1 215 ? -3.211 4.834 9.954 1.00 98.25 215 TRP A N 1
ATOM 1454 C CA . TRP A 1 215 ? -3.935 3.716 9.353 1.00 98.25 215 TRP A CA 1
ATOM 1455 C C . TRP A 1 215 ? -5.403 4.047 9.138 1.00 98.25 215 TRP A C 1
ATOM 1457 O O . TRP A 1 215 ? -6.007 4.770 9.926 1.00 98.25 215 TRP A O 1
ATOM 1467 N N . ILE A 1 216 ? -5.992 3.501 8.080 1.00 98.56 216 ILE A N 1
ATOM 1468 C CA . ILE A 1 216 ? -7.435 3.553 7.851 1.00 98.56 216 ILE A CA 1
ATOM 1469 C C . ILE A 1 216 ? -7.899 2.144 7.508 1.00 98.56 216 ILE A C 1
ATOM 1471 O O . ILE A 1 216 ? -7.462 1.575 6.509 1.00 98.56 216 ILE A O 1
ATOM 1475 N N . PHE A 1 217 ? -8.791 1.580 8.313 1.00 98.75 217 PHE A N 1
ATOM 1476 C CA . PHE A 1 217 ? -9.465 0.342 7.948 1.00 98.75 217 PHE A CA 1
ATOM 1477 C C . PHE A 1 217 ? -10.664 0.631 7.050 1.00 98.75 217 PHE A C 1
ATOM 1479 O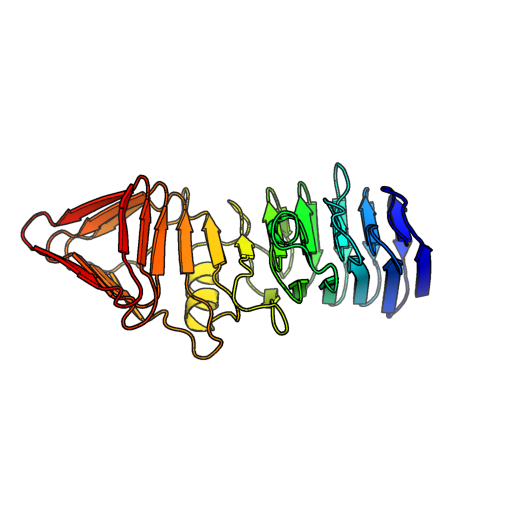 O . PHE A 1 217 ? -11.493 1.474 7.378 1.00 98.75 217 PHE A O 1
ATOM 1486 N N . ASP A 1 218 ? -10.772 -0.100 5.945 1.00 98.69 218 ASP A N 1
ATOM 1487 C CA . ASP A 1 218 ? -11.897 -0.033 5.014 1.00 98.69 218 ASP A CA 1
ATOM 1488 C C . ASP A 1 218 ? -12.687 -1.347 5.027 1.00 98.69 218 ASP A C 1
ATOM 1490 O O . ASP A 1 218 ? -12.151 -2.414 4.710 1.00 98.69 218 ASP A O 1
ATOM 1494 N N . GLY A 1 219 ? -13.958 -1.292 5.422 1.00 98.44 219 GLY A N 1
ATOM 1495 C CA . GLY A 1 219 ? -14.805 -2.480 5.526 1.00 98.44 219 GLY A CA 1
ATOM 1496 C C . GLY A 1 219 ? -14.539 -3.345 6.761 1.00 98.44 219 GLY A C 1
ATOM 1497 O O . GLY A 1 219 ? -14.814 -4.545 6.729 1.00 98.44 219 GLY A O 1
ATOM 1498 N N . ALA A 1 220 ? -13.981 -2.789 7.842 1.00 98.38 220 ALA A N 1
ATOM 1499 C CA . ALA A 1 220 ? -13.804 -3.537 9.085 1.00 98.38 220 ALA A CA 1
ATOM 1500 C C . ALA A 1 220 ? -15.162 -3.842 9.726 1.00 98.38 220 ALA A C 1
ATOM 1502 O O . ALA A 1 220 ? -16.011 -2.964 9.849 1.00 98.38 220 ALA A O 1
ATOM 1503 N N . THR A 1 221 ? -15.355 -5.079 10.182 1.00 98.19 221 THR A N 1
ATOM 1504 C CA . THR A 1 221 ? -16.521 -5.473 10.985 1.00 98.19 221 THR A CA 1
ATOM 1505 C C . THR A 1 221 ? -16.025 -6.105 12.276 1.00 98.19 221 THR A C 1
ATOM 1507 O O . THR A 1 221 ? -15.524 -7.227 12.264 1.00 98.19 221 THR A O 1
ATOM 1510 N N . VAL A 1 222 ? -16.123 -5.375 13.386 1.00 98.31 222 VAL A N 1
ATOM 1511 C CA . VAL A 1 222 ? -15.578 -5.792 14.683 1.00 98.31 222 VAL A CA 1
ATOM 1512 C C . VAL A 1 222 ? -16.639 -5.661 15.763 1.00 98.31 222 VAL A C 1
ATOM 1514 O O . VAL A 1 222 ? -17.292 -4.628 15.884 1.00 98.31 222 VAL A O 1
ATOM 1517 N N . SER A 1 223 ? -16.780 -6.707 16.574 1.00 97.94 223 SER A N 1
ATOM 1518 C CA . SER A 1 223 ? -17.610 -6.704 17.774 1.00 97.94 223 SER A CA 1
ATOM 1519 C C . SER A 1 223 ? -16.805 -7.264 18.936 1.00 97.94 223 SER A C 1
ATOM 1521 O O . SER A 1 223 ? -16.276 -8.373 18.852 1.00 97.94 223 SER A O 1
ATOM 1523 N N . LYS A 1 224 ? -16.724 -6.493 20.014 1.00 98.44 224 LYS A N 1
ATOM 1524 C CA . LYS A 1 224 ? -16.038 -6.835 21.258 1.00 98.44 224 LYS A CA 1
ATOM 1525 C C . LYS A 1 224 ? -17.011 -6.741 22.423 1.00 98.44 224 LYS A C 1
ATOM 1527 O O . LYS A 1 224 ? -17.910 -5.911 22.405 1.00 98.44 224 LYS A O 1
ATOM 1532 N N . THR A 1 225 ? -16.861 -7.621 23.405 1.00 98.25 225 THR A N 1
ATOM 1533 C CA . THR A 1 225 ? -17.677 -7.658 24.633 1.00 98.25 225 THR A CA 1
ATOM 1534 C C . THR A 1 225 ? -17.204 -6.626 25.653 1.00 98.25 225 THR A C 1
ATOM 1536 O O . THR A 1 225 ? -18.004 -6.137 26.444 1.00 98.25 225 THR A O 1
ATOM 1539 N N . GLY A 1 226 ? -15.919 -6.279 25.620 1.00 98.44 226 GLY A N 1
ATOM 1540 C CA . GLY A 1 226 ? -15.301 -5.266 26.458 1.00 98.44 226 GLY A CA 1
ATOM 1541 C C . GLY A 1 226 ? -15.135 -3.922 25.747 1.00 98.44 226 GLY A C 1
ATOM 1542 O O . GLY A 1 226 ? -15.981 -3.506 24.947 1.00 98.44 226 GLY A O 1
ATOM 1543 N N . ASN A 1 227 ? -14.051 -3.227 26.073 1.00 98.62 227 ASN A N 1
ATOM 1544 C CA . ASN A 1 227 ? -13.694 -1.925 25.523 1.00 98.62 227 ASN A CA 1
ATOM 1545 C C . ASN A 1 227 ? -12.995 -2.057 24.167 1.00 98.62 227 ASN A C 1
ATOM 1547 O O . ASN A 1 227 ? -12.268 -3.014 23.894 1.00 98.62 227 ASN A O 1
ATOM 1551 N N . ILE A 1 228 ? -13.140 -1.031 23.339 1.00 98.81 228 ILE A N 1
ATOM 1552 C CA . ILE A 1 228 ? -12.272 -0.807 22.185 1.00 98.81 228 ILE A CA 1
ATOM 1553 C C . ILE A 1 228 ? -11.546 0.511 22.428 1.00 98.81 228 ILE A C 1
ATOM 1555 O O . ILE A 1 228 ? -12.189 1.545 22.561 1.00 98.81 228 ILE A O 1
ATOM 1559 N N . SER A 1 229 ? -10.217 0.490 22.489 1.00 98.56 229 SER A N 1
ATOM 1560 C CA . SER A 1 229 ? -9.386 1.677 22.703 1.00 98.56 229 SER A CA 1
ATOM 1561 C C . SER A 1 229 ? -8.231 1.688 21.712 1.00 98.56 229 SER A C 1
ATOM 1563 O O . SER A 1 229 ? -7.256 0.950 21.858 1.00 98.56 229 SER A O 1
ATOM 1565 N N . LEU A 1 230 ? -8.360 2.505 20.669 1.00 98.56 230 LEU A N 1
ATOM 1566 C CA . LEU A 1 230 ? -7.448 2.507 19.532 1.00 98.56 230 LEU A CA 1
ATOM 1567 C C . LEU A 1 230 ? -6.795 3.870 19.332 1.00 98.56 230 LEU A C 1
ATOM 1569 O O . LEU A 1 230 ? -7.440 4.907 19.482 1.00 98.56 230 LEU A O 1
ATOM 1573 N N . GLN A 1 231 ? -5.523 3.867 18.940 1.00 97.75 231 GLN A N 1
ATOM 1574 C CA . GLN A 1 231 ? -4.792 5.072 18.547 1.00 97.75 231 GLN A CA 1
ATOM 1575 C C . GLN A 1 231 ? -4.133 4.917 17.177 1.00 97.75 231 GLN A C 1
ATOM 1577 O O . GLN A 1 231 ? -3.665 3.835 16.828 1.00 97.75 231 GLN A O 1
ATOM 1582 N N . GLY A 1 232 ? -4.068 6.009 16.412 1.00 96.62 232 GLY A N 1
ATOM 1583 C CA . GLY A 1 232 ? -3.411 6.048 15.100 1.00 96.62 232 GLY A CA 1
ATOM 1584 C C . GLY A 1 232 ? -4.185 5.351 13.975 1.00 96.62 232 GLY A C 1
ATOM 1585 O O . GLY A 1 232 ? -3.589 5.004 12.952 1.00 96.62 232 GLY A O 1
ATOM 1586 N N . VAL A 1 233 ? -5.492 5.136 14.149 1.00 97.81 233 VAL A N 1
ATOM 1587 C CA . VAL A 1 233 ? -6.352 4.431 13.193 1.00 97.81 233 VAL A CA 1
ATOM 1588 C C . VAL A 1 233 ? -7.663 5.180 12.957 1.00 97.81 233 VAL A C 1
ATOM 1590 O O . VAL A 1 233 ? -8.251 5.747 13.872 1.00 97.81 233 VAL A O 1
ATOM 1593 N N . GLY A 1 234 ? -8.110 5.199 11.707 1.00 98.12 234 GLY A N 1
ATOM 1594 C CA . GLY A 1 234 ? -9.434 5.638 11.282 1.00 98.12 234 GLY A CA 1
ATOM 1595 C C . GLY A 1 234 ? -10.214 4.507 10.614 1.00 98.12 234 GLY A C 1
ATOM 1596 O O . GLY A 1 234 ? -9.697 3.409 10.401 1.00 98.12 234 GLY A O 1
ATOM 1597 N N . PHE A 1 235 ? -11.460 4.794 10.256 1.00 98.69 235 PHE A N 1
ATOM 1598 C CA . PHE A 1 235 ? -12.395 3.818 9.710 1.00 98.69 235 PHE A CA 1
ATOM 1599 C C . PHE A 1 235 ? -13.171 4.387 8.524 1.00 98.69 235 PHE A C 1
ATOM 1601 O O . PHE A 1 235 ? -13.623 5.532 8.538 1.00 98.69 235 PHE A O 1
ATOM 1608 N N . VAL A 1 236 ? -13.341 3.563 7.498 1.00 98.56 236 VAL A N 1
ATOM 1609 C CA . VAL A 1 236 ? -14.175 3.830 6.329 1.00 98.56 236 VAL A CA 1
ATOM 1610 C C . VAL A 1 236 ? -15.035 2.594 6.058 1.00 98.56 236 VAL A C 1
ATOM 1612 O O . VAL A 1 236 ? -14.570 1.469 6.246 1.00 98.56 236 VAL A O 1
ATOM 1615 N N . ASN A 1 237 ? -16.300 2.773 5.672 1.00 98.31 237 ASN A N 1
ATOM 1616 C CA . ASN A 1 237 ? -17.228 1.677 5.340 1.00 98.31 237 ASN A CA 1
ATOM 1617 C C . ASN A 1 237 ? -17.307 0.575 6.417 1.00 98.31 237 ASN A C 1
ATOM 1619 O O . ASN A 1 237 ? -17.439 -0.603 6.093 1.00 98.31 237 ASN A O 1
ATOM 1623 N N . SER A 1 238 ? -17.136 0.923 7.693 1.00 98.75 238 SER A N 1
ATOM 1624 C CA . SER A 1 238 ? -16.890 -0.051 8.760 1.00 98.75 238 SER A CA 1
ATOM 1625 C C . SER A 1 238 ? -18.045 -0.139 9.762 1.00 98.75 238 SER A C 1
ATOM 1627 O O . SER A 1 238 ? -18.902 0.736 9.854 1.00 98.75 238 SER A O 1
ATOM 1629 N N . SER A 1 239 ? -18.056 -1.199 10.562 1.00 98.38 239 SER A N 1
ATOM 1630 C CA . SER A 1 239 ? -18.955 -1.376 11.700 1.00 98.38 239 SER A CA 1
ATOM 1631 C C . SER A 1 239 ? -18.150 -1.854 12.902 1.00 98.38 239 SER A C 1
ATOM 1633 O O . SER A 1 239 ? -17.631 -2.971 12.901 1.00 98.38 239 SER A O 1
ATOM 1635 N N . VAL A 1 240 ? -18.041 -1.018 13.932 1.00 98.62 240 VAL A N 1
ATOM 1636 C CA . VAL A 1 240 ? -17.250 -1.294 15.137 1.00 98.62 240 VAL A CA 1
ATOM 1637 C C . VAL A 1 240 ? -18.149 -1.174 16.362 1.00 98.62 240 VAL A C 1
ATOM 1639 O O . VAL A 1 240 ? -18.708 -0.114 16.629 1.00 98.62 240 VAL A O 1
ATOM 1642 N N . THR A 1 241 ? -18.303 -2.272 17.100 1.00 98.62 241 THR A N 1
ATOM 1643 C CA . THR A 1 241 ? -19.109 -2.342 18.325 1.00 98.62 241 THR A CA 1
ATOM 1644 C C . THR A 1 241 ? -18.240 -2.730 19.514 1.00 98.62 241 THR A C 1
ATOM 1646 O O . THR A 1 241 ? -17.649 -3.809 19.522 1.00 98.62 241 THR A O 1
ATOM 1649 N N . ALA A 1 242 ? -18.197 -1.867 20.525 1.00 98.75 242 ALA A N 1
ATOM 1650 C CA . ALA A 1 242 ? -17.701 -2.189 21.855 1.00 98.75 242 ALA A CA 1
ATOM 1651 C C . ALA A 1 242 ? -18.881 -2.531 22.772 1.00 98.75 242 ALA A C 1
ATOM 1653 O O . ALA A 1 242 ? -19.929 -1.881 22.724 1.00 98.75 242 ALA A O 1
ATOM 1654 N N . GLY A 1 243 ? -18.717 -3.536 23.627 1.00 98.56 243 GLY A N 1
ATOM 1655 C CA . GLY A 1 243 ? -19.693 -3.835 24.668 1.00 98.56 243 GLY A CA 1
ATOM 1656 C C . GLY A 1 243 ? -19.700 -2.731 25.727 1.00 98.56 243 GLY A C 1
ATOM 1657 O O . GLY A 1 243 ? -20.761 -2.283 26.160 1.00 98.56 243 GLY A O 1
ATOM 1658 N N . GLN A 1 244 ? -18.513 -2.216 26.043 1.00 98.44 244 GLN A N 1
ATOM 1659 C CA . GLN A 1 244 ? -18.279 -1.143 27.006 1.00 98.44 244 GLN A CA 1
ATOM 1660 C C . GLN A 1 244 ? -17.949 0.174 26.280 1.00 98.44 244 GLN A C 1
ATOM 1662 O O . GLN A 1 244 ? -18.742 0.602 25.443 1.00 98.44 244 GLN A O 1
ATOM 1667 N N . ASP A 1 245 ? -16.830 0.835 26.591 1.00 98.69 245 ASP A N 1
ATOM 1668 C CA . ASP A 1 245 ? -16.433 2.096 25.960 1.00 98.69 245 ASP A CA 1
ATOM 1669 C C . ASP A 1 245 ? -15.762 1.865 24.595 1.00 98.69 245 ASP A C 1
ATOM 1671 O O . ASP A 1 245 ? -14.989 0.920 24.405 1.00 98.69 245 ASP A O 1
ATOM 1675 N N . LEU A 1 246 ? -16.013 2.773 23.648 1.00 98.75 246 LEU A N 1
ATOM 1676 C CA . LEU A 1 246 ? -15.327 2.841 22.358 1.00 98.75 246 LEU A CA 1
ATOM 1677 C C . LEU A 1 246 ? -14.548 4.154 22.269 1.00 98.75 246 LEU A C 1
ATOM 1679 O O . LEU A 1 246 ? -15.124 5.235 22.190 1.00 98.75 246 LEU A O 1
ATOM 1683 N N . THR A 1 247 ? -13.224 4.066 22.254 1.00 98.69 247 THR A N 1
ATOM 1684 C CA . THR A 1 247 ? -12.311 5.202 22.129 1.00 98.69 247 THR A CA 1
ATOM 1685 C C . THR A 1 247 ? -11.457 5.059 20.877 1.00 98.69 247 THR A C 1
ATOM 1687 O O . THR A 1 247 ? -10.769 4.054 20.698 1.00 98.69 247 THR A O 1
ATOM 1690 N N . VAL A 1 248 ? -11.453 6.088 20.030 1.00 98.38 248 VAL A N 1
ATOM 1691 C CA . VAL A 1 248 ? -10.514 6.219 18.907 1.00 98.38 248 VAL A CA 1
ATOM 1692 C C . VAL A 1 248 ? -9.795 7.555 19.031 1.00 98.38 248 VAL A C 1
ATOM 1694 O O . VAL A 1 248 ? -10.415 8.614 18.956 1.00 98.38 248 VAL A O 1
ATOM 1697 N N . ASN A 1 249 ? -8.483 7.513 19.241 1.00 97.00 249 ASN A N 1
ATOM 1698 C CA . ASN A 1 249 ? -7.680 8.687 19.554 1.00 97.00 249 ASN A CA 1
ATOM 1699 C C . ASN A 1 249 ? -6.456 8.804 18.637 1.00 97.00 249 ASN A C 1
ATOM 1701 O O . ASN A 1 249 ? -5.442 8.138 18.826 1.00 97.00 249 ASN A O 1
ATOM 1705 N N . ASN A 1 250 ? -6.524 9.717 17.674 1.00 94.62 250 ASN A N 1
ATOM 1706 C CA . ASN A 1 250 ? -5.408 10.038 16.785 1.00 94.62 250 ASN A CA 1
ATOM 1707 C C . ASN A 1 250 ? -4.536 11.198 17.293 1.00 94.62 250 ASN A C 1
ATOM 1709 O O . ASN A 1 250 ? -3.636 11.638 16.577 1.00 94.62 250 ASN A O 1
ATOM 1713 N N . GLY A 1 251 ? -4.763 11.676 18.521 1.00 93.56 251 GLY A N 1
ATOM 1714 C CA . GLY A 1 251 ? -3.998 12.757 19.136 1.00 93.56 251 GLY A CA 1
ATOM 1715 C C . GLY A 1 251 ? -3.978 13.996 18.247 1.00 93.56 251 GLY A C 1
ATOM 1716 O O . GLY A 1 251 ? -5.028 14.519 17.881 1.00 93.56 251 GLY A O 1
ATOM 1717 N N . ASP A 1 252 ? -2.778 14.430 17.865 1.00 91.94 252 ASP A N 1
ATOM 1718 C CA . ASP A 1 252 ? -2.575 15.608 17.015 1.00 91.94 252 ASP A CA 1
ATOM 1719 C C . ASP A 1 252 ? -2.809 15.361 15.519 1.00 91.94 252 ASP A C 1
ATOM 1721 O O . ASP A 1 252 ? -2.833 16.309 14.734 1.00 91.94 252 ASP A O 1
ATOM 1725 N N . ALA A 1 253 ? -2.998 14.109 15.098 1.00 92.25 253 ALA A N 1
ATOM 1726 C CA . ALA A 1 253 ? -3.347 13.782 13.722 1.00 92.25 253 ALA A CA 1
ATOM 1727 C C . ALA A 1 253 ? -4.859 13.914 13.476 1.00 92.25 253 ALA A C 1
ATOM 1729 O O . ALA A 1 253 ? -5.670 14.001 14.399 1.00 92.25 253 ALA A O 1
ATOM 1730 N N . SER A 1 254 ? -5.250 13.941 12.201 1.00 93.31 254 SER A N 1
ATOM 1731 C CA . SER A 1 254 ? -6.661 13.909 11.831 1.00 93.31 254 SER A CA 1
ATOM 1732 C C . SER A 1 254 ? -7.261 12.521 12.070 1.00 93.31 254 SER A C 1
ATOM 1734 O O . SER A 1 254 ? -6.579 11.493 11.991 1.00 93.31 254 SER A O 1
ATOM 1736 N N . LEU A 1 255 ? -8.562 12.483 12.341 1.00 96.88 255 LEU A N 1
ATOM 1737 C CA . LEU A 1 255 ? -9.342 11.256 12.461 1.00 96.88 255 LEU A CA 1
ATOM 1738 C C . LEU A 1 255 ? -10.353 11.172 11.315 1.00 96.88 255 LEU A C 1
ATOM 1740 O O . LEU A 1 255 ? -11.122 12.102 11.079 1.00 96.88 255 LEU A O 1
ATOM 1744 N N . THR A 1 256 ? -10.344 10.046 10.605 1.00 97.25 256 THR A N 1
ATOM 1745 C CA . THR A 1 256 ? -11.304 9.742 9.536 1.00 97.25 256 THR A CA 1
ATOM 1746 C C . THR A 1 256 ? -12.271 8.677 10.029 1.00 97.25 256 THR A C 1
ATOM 1748 O O . THR A 1 256 ? -11.828 7.590 10.398 1.00 97.25 256 THR A O 1
ATOM 1751 N N . VAL A 1 257 ? -13.567 8.987 10.041 1.00 97.88 257 VAL A N 1
ATOM 1752 C CA . VAL A 1 257 ? -14.657 8.040 10.310 1.00 97.88 257 VAL A CA 1
ATOM 1753 C C . VAL A 1 257 ? -15.752 8.307 9.281 1.00 97.88 257 VAL A C 1
ATOM 1755 O O . VAL A 1 257 ? -16.586 9.188 9.465 1.00 97.88 257 VAL A O 1
ATOM 1758 N N . GLN A 1 258 ? -15.724 7.579 8.166 1.00 97.75 258 GLN A N 1
ATOM 1759 C CA . GLN A 1 258 ? -16.639 7.807 7.040 1.00 97.75 258 GLN A CA 1
ATOM 1760 C C . GLN A 1 258 ? -17.443 6.551 6.732 1.00 97.75 258 GLN A C 1
ATOM 1762 O O . GLN A 1 258 ? -16.908 5.444 6.765 1.00 97.75 258 GLN A O 1
ATOM 1767 N N . ASN A 1 259 ? -18.732 6.703 6.453 1.00 97.94 259 ASN A N 1
ATOM 1768 C CA . ASN A 1 259 ? -19.678 5.622 6.211 1.00 97.94 259 ASN A CA 1
ATOM 1769 C C . ASN A 1 259 ? -19.510 4.481 7.233 1.00 97.94 259 ASN A C 1
ATOM 1771 O O . ASN A 1 259 ? -19.443 3.305 6.884 1.00 97.94 259 ASN A O 1
ATOM 1775 N N . THR A 1 260 ? -19.301 4.849 8.498 1.00 98.38 260 THR A N 1
ATOM 1776 C CA . THR A 1 260 ? -18.905 3.920 9.555 1.00 98.38 260 THR A CA 1
ATOM 1777 C C . THR A 1 260 ? -19.888 3.999 10.707 1.00 98.38 260 THR A C 1
ATOM 1779 O O . THR A 1 260 ? -20.192 5.081 11.203 1.00 98.38 260 THR A O 1
ATOM 1782 N N . THR A 1 261 ? -20.349 2.839 11.165 1.00 98.12 261 THR A N 1
ATOM 1783 C CA . THR A 1 261 ? -21.129 2.722 12.398 1.00 98.12 261 THR A CA 1
ATOM 1784 C C . THR A 1 261 ? -20.185 2.452 13.562 1.00 98.12 261 THR A C 1
ATOM 1786 O O . THR A 1 261 ? -19.501 1.429 13.583 1.00 98.12 261 THR A O 1
ATOM 1789 N N . LEU A 1 262 ? -20.155 3.361 14.534 1.00 98.38 262 LEU A N 1
ATOM 1790 C CA . LEU A 1 262 ? -19.497 3.155 15.822 1.00 98.38 262 LEU A CA 1
ATOM 1791 C C . LEU A 1 262 ? -20.576 2.974 16.889 1.00 98.38 262 LEU A C 1
ATOM 1793 O O . LEU A 1 262 ? -21.492 3.791 16.974 1.00 98.38 262 LEU A O 1
ATOM 1797 N N . ASN A 1 263 ? -20.477 1.915 17.688 1.00 98.44 263 ASN A N 1
ATOM 1798 C CA . ASN A 1 263 ? -21.445 1.598 18.732 1.00 98.44 263 ASN A CA 1
ATOM 1799 C C . ASN A 1 263 ? -20.745 1.216 20.044 1.00 98.44 263 ASN A C 1
ATOM 1801 O O . ASN A 1 263 ? -19.769 0.468 20.034 1.00 98.44 263 ASN A O 1
ATOM 1805 N N . ALA A 1 264 ? -21.282 1.695 21.162 1.00 98.25 264 ALA A N 1
ATOM 1806 C CA . ALA A 1 264 ? -20.895 1.325 22.519 1.00 98.25 264 ALA A CA 1
ATOM 1807 C C . ALA A 1 264 ? -22.169 0.873 23.247 1.00 98.25 264 ALA A C 1
ATOM 1809 O O . ALA A 1 264 ? -23.094 1.669 23.397 1.00 98.25 264 ALA A O 1
ATOM 1810 N N . THR A 1 265 ? -22.277 -0.405 23.632 1.00 98.25 265 THR A N 1
ATOM 1811 C CA . THR A 1 265 ? -23.573 -0.935 24.110 1.00 98.25 265 THR A CA 1
ATOM 1812 C C . THR A 1 265 ? -23.927 -0.503 25.530 1.00 98.25 265 THR A C 1
ATOM 1814 O O . THR A 1 265 ? -25.105 -0.312 25.827 1.00 98.25 265 THR A O 1
ATOM 1817 N N . ALA A 1 266 ? -22.928 -0.336 26.396 1.00 97.56 266 ALA A N 1
ATOM 1818 C CA . ALA A 1 266 ? -23.103 0.109 27.778 1.00 97.56 266 ALA A CA 1
ATOM 1819 C C . ALA A 1 266 ? -22.237 1.328 28.143 1.00 97.56 266 ALA A C 1
ATOM 1821 O O . ALA A 1 266 ? -22.464 1.933 29.191 1.00 97.56 266 ALA A O 1
ATOM 1822 N N . GLY A 1 267 ? -21.245 1.669 27.312 1.00 97.19 267 GLY A N 1
ATOM 1823 C CA . GLY A 1 267 ? -20.292 2.751 27.553 1.00 97.19 267 GLY A CA 1
ATOM 1824 C C . GLY A 1 267 ? -20.477 3.966 26.644 1.00 97.19 267 GLY A C 1
ATOM 1825 O O . GLY A 1 267 ? -21.495 4.139 25.975 1.00 97.19 267 GLY A O 1
ATOM 1826 N N . ASN A 1 268 ? -19.458 4.819 26.625 1.00 98.44 268 ASN A N 1
ATOM 1827 C CA . ASN A 1 268 ? -19.400 6.027 25.813 1.00 98.44 268 ASN A CA 1
ATOM 1828 C C . ASN A 1 268 ? -18.604 5.806 24.524 1.00 98.44 268 ASN A C 1
ATOM 1830 O O . ASN A 1 268 ? -17.726 4.946 24.444 1.00 98.44 268 ASN A O 1
ATOM 1834 N N . ILE A 1 269 ? -18.865 6.662 23.537 1.00 98.44 269 ILE A N 1
ATOM 1835 C CA . ILE A 1 269 ? -18.019 6.808 22.353 1.00 98.44 269 ILE A CA 1
ATOM 1836 C C . ILE A 1 269 ? -17.191 8.085 22.508 1.00 98.44 269 ILE A C 1
ATOM 1838 O O . ILE A 1 269 ? -17.748 9.168 22.679 1.00 98.44 269 ILE A O 1
ATOM 1842 N N . SER A 1 270 ? -15.868 7.961 22.429 1.00 98.25 270 SER A N 1
ATOM 1843 C CA . SER A 1 270 ? -14.919 9.073 22.506 1.00 98.25 270 SER A CA 1
ATOM 1844 C C . SER A 1 270 ? -14.029 9.104 21.268 1.00 98.25 270 SER A C 1
ATOM 1846 O O . SER A 1 270 ? -13.382 8.112 20.930 1.00 98.25 270 SER A O 1
ATOM 1848 N N . LEU A 1 271 ? -14.000 10.246 20.581 1.00 98.31 271 LEU A N 1
ATOM 1849 C CA . LEU A 1 271 ? -13.247 10.443 19.344 1.00 98.31 271 LEU A CA 1
ATOM 1850 C C . LEU A 1 271 ? -12.313 11.643 19.490 1.00 98.31 271 LEU A C 1
ATOM 1852 O O . LEU A 1 271 ? -12.769 12.748 19.785 1.00 98.31 271 LEU A O 1
ATOM 1856 N N . THR A 1 272 ? -11.027 11.439 19.215 1.00 97.62 272 THR A N 1
ATOM 1857 C CA . THR A 1 272 ? -10.012 12.498 19.255 1.00 97.62 272 THR A CA 1
ATOM 1858 C C . THR A 1 272 ? -9.238 12.551 17.943 1.00 97.62 272 THR A C 1
ATOM 1860 O O . THR A 1 272 ? -8.695 11.546 17.483 1.00 97.62 272 THR A O 1
ATOM 1863 N N . GLY A 1 273 ? -9.144 13.749 17.370 1.00 95.69 273 GLY A N 1
ATOM 1864 C CA . GLY A 1 273 ? -8.276 14.077 16.243 1.00 95.69 273 GLY A CA 1
ATOM 1865 C C . GLY A 1 273 ? -8.105 15.590 16.165 1.00 95.69 273 GLY A C 1
ATOM 1866 O O . GLY A 1 273 ? -8.923 16.272 15.550 1.00 95.69 273 GLY A O 1
ATOM 1867 N N . ASN A 1 274 ? -7.084 16.133 16.832 1.00 94.50 274 ASN A N 1
ATOM 1868 C CA . ASN A 1 274 ? -6.945 17.576 17.069 1.00 94.50 274 ASN A CA 1
ATOM 1869 C C . ASN A 1 274 ? -6.703 18.371 15.777 1.00 94.50 274 ASN A C 1
ATOM 1871 O O . ASN A 1 274 ? -7.064 19.543 15.709 1.00 94.50 274 ASN A O 1
ATOM 1875 N N . ALA A 1 275 ? -6.140 17.744 14.736 1.00 93.06 275 ALA A N 1
ATOM 1876 C CA . ALA A 1 275 ? -6.030 18.355 13.408 1.00 93.06 275 ALA A CA 1
ATOM 1877 C C . ALA A 1 275 ? -7.349 18.335 12.607 1.00 93.06 275 ALA A C 1
ATOM 1879 O O . ALA A 1 275 ? -7.412 18.901 11.516 1.00 93.06 275 ALA A O 1
ATOM 1880 N N . GLY A 1 276 ? -8.393 17.687 13.126 1.00 95.75 276 GLY A N 1
ATOM 1881 C CA . GLY A 1 276 ? -9.725 17.618 12.537 1.00 95.75 276 GLY A CA 1
ATOM 1882 C C . GLY A 1 276 ? -10.309 16.207 12.568 1.00 95.75 276 GLY A C 1
ATOM 1883 O O . GLY A 1 276 ? -9.593 15.213 12.428 1.00 95.75 276 GLY A O 1
ATOM 1884 N N . ILE A 1 277 ? -11.634 16.134 12.698 1.00 96.06 277 ILE A N 1
ATOM 1885 C CA . ILE A 1 277 ? -12.407 14.894 12.593 1.00 96.06 277 ILE A CA 1
ATOM 1886 C C . ILE A 1 277 ? -13.296 14.994 11.351 1.00 96.06 277 ILE A C 1
ATOM 1888 O O . ILE A 1 277 ? -14.102 15.916 11.231 1.00 96.06 277 ILE A O 1
ATOM 1892 N N . SER A 1 278 ? -13.140 14.053 10.422 1.00 94.25 278 SER A N 1
ATOM 1893 C CA . SER A 1 278 ? -14.000 13.907 9.246 1.00 94.25 278 SER A CA 1
ATOM 1894 C C . SER A 1 278 ? -15.058 12.846 9.531 1.00 94.25 278 SER A C 1
ATOM 1896 O O . SER A 1 278 ? -14.718 11.671 9.670 1.00 94.25 278 SER A O 1
ATOM 1898 N N . LEU A 1 279 ? -16.315 13.291 9.627 1.00 91.81 279 LEU A N 1
ATOM 1899 C CA . LEU A 1 279 ? -17.512 12.464 9.791 1.00 91.81 279 LEU A CA 1
ATOM 1900 C C . LEU A 1 279 ? -18.405 12.651 8.562 1.00 91.81 279 LEU A C 1
ATOM 1902 O O . LEU A 1 279 ? -18.748 13.790 8.235 1.00 91.81 279 LEU A O 1
ATOM 1906 N N . SER A 1 280 ? -18.771 11.567 7.884 1.00 87.31 280 SER A N 1
ATOM 1907 C CA . 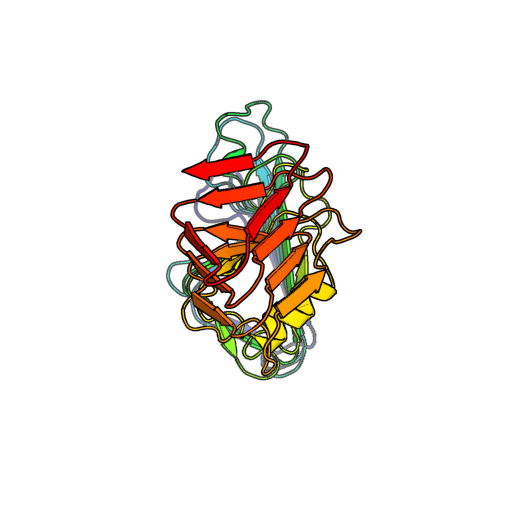SER A 1 280 ? -19.689 11.593 6.733 1.00 87.31 280 SER A CA 1
ATOM 1908 C C . SER A 1 280 ? -20.307 10.237 6.481 1.00 87.31 280 SER A C 1
ATOM 1910 O O . SER A 1 280 ? -19.525 9.269 6.582 1.00 87.31 280 SER A O 1
#

Radius of gyration: 19.76 Å; chains: 1; bounding box: 45×42×52 Å